Protein AF-A0A7V9TH84-F1 (afdb_monomer_lite)

Foldseek 3Di:
DCLVVVAPLLDDDDDLVCLLPLVSVVVQQQLAADDPDPPVCVVDSPDRRYRDADDVVRDPPVDDHADRDHHGLAPDDSVRSCVLNVVQWDFAQAWDWQDALHDTAIDGGRDIGGSSLVSVSSSCRRCPPSDKDKAFLVPCSCVNRRNQLQWEDQQRITIRHHPVRCPDPQKAQADCPDPLNSLGGRIYSQVRLCCCLPPPPDPDCQLVDPEHPDLVCLCVLQSNLSSLCNNLRRCVVVVNVVSNVVSNVSSVSSVVNSVD

Radius of gyration: 19.49 Å; chains: 1; bounding box: 47×42×52 Å

Structure (mmCIF, N/CA/C/O backbone):
data_AF-A0A7V9TH84-F1
#
_entry.id   AF-A0A7V9TH84-F1
#
loop_
_atom_site.group_PDB
_atom_site.id
_atom_site.type_symbol
_atom_site.label_atom_id
_atom_site.label_alt_id
_atom_site.label_comp_id
_atom_site.label_asym_id
_atom_site.label_entity_id
_atom_site.label_seq_id
_atom_site.pdbx_PDB_ins_code
_atom_site.Cartn_x
_atom_site.Cartn_y
_atom_site.Cartn_z
_atom_site.occupancy
_atom_site.B_iso_or_equiv
_atom_site.auth_seq_id
_atom_site.auth_comp_id
_atom_site.auth_asym_id
_atom_site.auth_atom_id
_atom_site.pdbx_PDB_model_num
ATOM 1 N N . LEU A 1 1 ? -2.244 -18.478 0.856 1.00 50.69 1 LEU A N 1
ATOM 2 C CA . LEU A 1 1 ? -3.692 -18.565 0.567 1.00 50.69 1 LEU A CA 1
ATOM 3 C C . LEU A 1 1 ? -3.987 -18.081 -0.847 1.00 50.69 1 LEU A C 1
ATOM 5 O O . LEU A 1 1 ? -4.335 -18.917 -1.652 1.00 50.69 1 LEU A O 1
ATOM 9 N N . GLN A 1 2 ? -3.739 -16.816 -1.199 1.00 64.50 2 GLN A N 1
ATOM 10 C CA . GLN A 1 2 ? -4.149 -16.227 -2.488 1.00 64.50 2 GLN A CA 1
ATOM 11 C C . GLN A 1 2 ? -3.958 -17.117 -3.742 1.00 64.50 2 GLN A C 1
ATOM 13 O O . GLN A 1 2 ? -4.943 -17.533 -4.342 1.00 64.50 2 GLN A O 1
ATOM 18 N N . GLU A 1 3 ? -2.721 -17.485 -4.091 1.00 69.25 3 GLU A N 1
ATOM 19 C CA . GLU A 1 3 ? -2.440 -18.250 -5.321 1.00 69.25 3 GLU A CA 1
ATOM 20 C C . GLU A 1 3 ? -2.957 -19.702 -5.280 1.00 69.25 3 GLU A C 1
ATOM 22 O O . GLU A 1 3 ? -3.590 -20.161 -6.228 1.00 69.25 3 GLU A O 1
ATOM 27 N N . VAL A 1 4 ? -2.714 -20.418 -4.175 1.00 66.94 4 VAL A N 1
ATOM 28 C CA . VAL A 1 4 ? -3.069 -21.845 -4.017 1.00 66.94 4 VAL A CA 1
ATOM 29 C C . VAL A 1 4 ? -4.582 -22.049 -3.927 1.00 66.94 4 VAL A C 1
ATOM 31 O O . VAL A 1 4 ? -5.103 -23.018 -4.466 1.00 66.94 4 VAL A O 1
ATOM 34 N N . GLU A 1 5 ? -5.287 -21.114 -3.292 1.00 72.69 5 GLU A N 1
ATOM 35 C CA . GLU A 1 5 ? -6.745 -21.150 -3.130 1.00 72.69 5 GLU A CA 1
ATOM 36 C C . GLU A 1 5 ? -7.483 -20.540 -4.338 1.00 72.69 5 GLU A C 1
ATOM 38 O O . GLU A 1 5 ? -8.706 -20.440 -4.334 1.00 72.69 5 GLU A O 1
ATOM 43 N N . GLY A 1 6 ? -6.759 -20.094 -5.374 1.00 73.38 6 GLY A N 1
ATOM 44 C CA . GLY A 1 6 ? -7.346 -19.528 -6.593 1.00 73.38 6 GLY A CA 1
ATOM 45 C C . GLY A 1 6 ? -7.992 -18.148 -6.424 1.00 73.38 6 GLY A C 1
ATOM 46 O O . GLY A 1 6 ? -8.694 -17.691 -7.325 1.00 73.38 6 GLY A O 1
ATOM 47 N N . ILE A 1 7 ? -7.745 -17.466 -5.307 1.00 77.88 7 ILE A N 1
ATOM 48 C CA . ILE A 1 7 ? -8.352 -16.176 -4.969 1.00 77.88 7 ILE A CA 1
ATOM 49 C C . ILE A 1 7 ? -7.522 -15.057 -5.591 1.00 77.88 7 ILE A C 1
ATOM 51 O O . ILE A 1 7 ? -6.315 -15.001 -5.375 1.00 77.88 7 ILE A O 1
ATOM 55 N N . ARG A 1 8 ? -8.159 -14.123 -6.310 1.00 84.19 8 ARG A N 1
ATOM 56 C CA . ARG A 1 8 ? -7.529 -12.872 -6.777 1.00 84.19 8 ARG A CA 1
ATOM 57 C C . ARG A 1 8 ? -6.154 -13.067 -7.432 1.00 84.19 8 ARG A C 1
ATOM 59 O O . ARG A 1 8 ? -5.187 -12.375 -7.102 1.00 84.19 8 ARG A O 1
ATOM 66 N N . ARG A 1 9 ? -6.056 -14.035 -8.350 1.00 84.12 9 ARG A N 1
ATOM 67 C CA . ARG A 1 9 ? -4.817 -14.354 -9.091 1.00 84.12 9 ARG A CA 1
ATOM 68 C C . ARG A 1 9 ? -4.381 -13.241 -10.053 1.00 84.12 9 ARG A C 1
ATOM 70 O O . ARG A 1 9 ? -3.285 -13.305 -10.598 1.00 84.12 9 ARG A O 1
ATOM 77 N N . ASP A 1 10 ? -5.238 -12.246 -10.260 1.00 84.00 10 ASP A N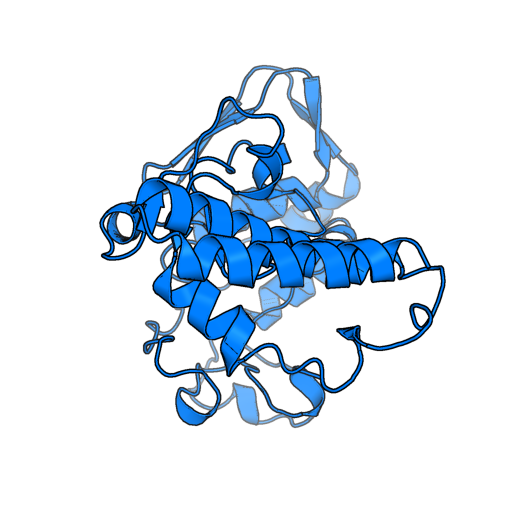 1
ATOM 78 C CA . ASP A 1 10 ? -4.992 -11.013 -11.012 1.00 84.00 10 ASP A CA 1
ATOM 79 C C . ASP A 1 10 ? -4.030 -10.044 -10.304 1.00 84.00 10 ASP A C 1
ATOM 81 O O . ASP A 1 10 ? -3.411 -9.193 -10.946 1.00 84.00 10 ASP A O 1
ATOM 85 N N . VAL A 1 11 ? -3.883 -10.165 -8.981 1.00 88.50 11 VAL A N 1
ATOM 86 C CA . VAL A 1 11 ? -3.052 -9.265 -8.176 1.00 88.50 11 VAL A CA 1
ATOM 87 C C . VAL A 1 11 ? -1.598 -9.726 -8.186 1.00 88.50 11 VAL A C 1
ATOM 89 O O . VAL A 1 11 ? -1.282 -10.854 -7.814 1.00 88.50 11 VAL A O 1
ATOM 92 N N . THR A 1 12 ? -0.690 -8.810 -8.517 1.00 90.75 12 THR A N 1
ATOM 93 C CA . THR A 1 12 ? 0.752 -9.037 -8.371 1.00 90.75 12 THR A CA 1
ATOM 94 C C . THR A 1 12 ? 1.208 -8.605 -6.981 1.00 90.75 12 THR A C 1
ATOM 96 O O . THR A 1 12 ? 1.208 -7.416 -6.661 1.00 90.75 12 THR A O 1
ATOM 99 N N . VAL A 1 13 ? 1.607 -9.568 -6.148 1.00 91.38 13 VAL A N 1
ATOM 100 C CA . VAL A 1 13 ? 2.164 -9.301 -4.815 1.00 91.38 13 VAL A CA 1
ATOM 101 C C . VAL A 1 13 ? 3.675 -9.144 -4.919 1.00 91.38 13 VAL A C 1
ATOM 103 O O . VAL A 1 13 ? 4.379 -10.064 -5.333 1.00 91.38 13 VAL A O 1
ATOM 106 N N . MET A 1 14 ? 4.174 -7.980 -4.508 1.00 93.88 14 MET A N 1
ATOM 107 C CA . MET A 1 14 ? 5.600 -7.668 -4.522 1.00 93.88 14 MET A CA 1
ATOM 108 C C . MET A 1 14 ? 6.161 -7.632 -3.103 1.00 93.88 14 MET A C 1
ATOM 110 O O . MET A 1 14 ? 5.721 -6.848 -2.262 1.00 93.88 14 MET A O 1
ATOM 114 N N . VAL A 1 15 ? 7.174 -8.456 -2.845 1.00 94.75 15 VAL A N 1
ATOM 115 C CA . VAL A 1 15 ? 7.959 -8.412 -1.611 1.00 94.75 15 VAL A CA 1
ATOM 116 C C . VAL A 1 15 ? 9.004 -7.313 -1.767 1.00 94.75 15 VAL A C 1
ATOM 118 O O . VAL A 1 15 ? 9.982 -7.480 -2.493 1.00 94.75 15 VAL A O 1
ATOM 121 N N . TRP A 1 16 ? 8.799 -6.180 -1.090 1.00 95.25 16 TRP A N 1
ATOM 122 C CA . TRP A 1 16 ? 9.643 -4.989 -1.256 1.00 95.25 16 TRP A CA 1
ATOM 123 C C . TRP A 1 16 ? 11.140 -5.280 -1.082 1.00 95.25 16 TRP A C 1
ATOM 125 O O . TRP A 1 16 ? 11.951 -4.826 -1.882 1.00 95.25 16 TRP A O 1
ATOM 135 N N . SER A 1 17 ? 11.526 -6.097 -0.098 1.00 93.88 17 SER A N 1
ATOM 136 C CA . SER A 1 17 ? 12.938 -6.429 0.130 1.00 93.88 17 SER A CA 1
ATOM 137 C C . SER A 1 17 ? 13.570 -7.205 -1.031 1.00 93.88 17 SER A C 1
ATOM 139 O O . SER A 1 17 ? 14.755 -7.015 -1.305 1.00 93.88 17 SER A O 1
ATOM 141 N N . TYR A 1 18 ? 12.798 -8.029 -1.747 1.00 96.12 18 TYR A N 1
ATOM 142 C CA . TYR A 1 18 ? 13.285 -8.791 -2.899 1.00 96.12 18 TYR A CA 1
ATOM 143 C C . TYR A 1 18 ? 13.438 -7.925 -4.149 1.00 96.12 18 TYR A C 1
ATOM 145 O O . TYR A 1 18 ? 14.227 -8.279 -5.023 1.00 96.12 18 TYR A O 1
ATOM 153 N N . LEU A 1 19 ? 12.792 -6.753 -4.217 1.00 95.75 19 LEU A N 1
ATOM 154 C CA . LEU A 1 19 ? 13.030 -5.777 -5.290 1.00 95.75 19 LEU A CA 1
ATOM 155 C C . LEU A 1 19 ? 14.463 -5.213 -5.274 1.00 95.75 19 LEU A C 1
ATOM 157 O O . LEU A 1 19 ? 14.872 -4.553 -6.221 1.00 95.75 19 LEU A O 1
ATOM 161 N N . ASN A 1 20 ? 15.259 -5.507 -4.242 1.00 96.00 20 ASN A N 1
ATOM 162 C CA . ASN A 1 20 ? 16.698 -5.236 -4.252 1.00 96.00 20 ASN A CA 1
ATOM 163 C C . ASN A 1 20 ? 17.514 -6.268 -5.044 1.00 96.00 20 ASN A C 1
ATOM 165 O O . ASN A 1 20 ? 18.727 -6.122 -5.161 1.00 96.00 20 ASN A O 1
ATOM 169 N N . THR A 1 21 ? 16.881 -7.322 -5.565 1.00 96.12 21 THR A N 1
ATOM 170 C CA . THR A 1 21 ? 17.556 -8.394 -6.300 1.00 96.12 21 THR A CA 1
ATOM 171 C C . THR A 1 21 ? 17.142 -8.385 -7.773 1.00 96.12 21 THR A C 1
ATOM 173 O O . THR A 1 21 ? 15.947 -8.306 -8.067 1.00 96.12 21 THR A O 1
ATOM 176 N N . PRO A 1 22 ? 18.092 -8.499 -8.720 1.00 96.69 22 PRO A N 1
ATOM 177 C CA . PRO A 1 22 ? 17.778 -8.357 -10.141 1.00 96.69 22 PRO A CA 1
ATOM 178 C C . PRO A 1 22 ? 16.837 -9.450 -10.643 1.00 96.69 22 PRO A C 1
ATOM 180 O O . PRO A 1 22 ? 15.915 -9.171 -11.403 1.00 96.69 22 PRO A O 1
ATOM 183 N N . TRP A 1 23 ? 17.023 -10.693 -10.185 1.00 96.44 23 TRP A N 1
ATOM 184 C CA . TRP A 1 23 ? 16.201 -11.825 -10.616 1.00 96.44 23 TRP A CA 1
ATOM 185 C C . TRP A 1 23 ? 14.716 -11.616 -10.291 1.00 96.44 23 TRP A C 1
ATOM 187 O O . TRP A 1 23 ? 13.864 -11.918 -11.124 1.00 96.44 23 TRP A O 1
ATOM 197 N N . TYR A 1 24 ? 14.401 -11.067 -9.114 1.00 96.81 24 TYR A N 1
ATOM 198 C CA . TYR A 1 24 ? 13.019 -10.870 -8.688 1.00 96.81 24 TYR A CA 1
ATOM 199 C C . TYR A 1 24 ? 12.363 -9.734 -9.466 1.00 96.81 24 TYR A C 1
ATOM 201 O O . TYR A 1 24 ? 11.212 -9.841 -9.873 1.00 96.81 24 TYR A O 1
ATOM 209 N N . VAL A 1 25 ? 13.107 -8.663 -9.737 1.00 96.81 25 VAL A N 1
ATOM 210 C CA . VAL A 1 25 ? 12.611 -7.535 -10.533 1.00 96.81 25 VAL A CA 1
ATOM 211 C C . VAL A 1 25 ? 12.346 -7.966 -11.977 1.00 96.81 25 VAL A C 1
ATOM 213 O O . VAL A 1 25 ? 11.283 -7.654 -12.509 1.00 96.81 25 VAL A O 1
ATOM 216 N N . LYS A 1 26 ? 13.255 -8.746 -12.584 1.00 97.19 26 LYS A N 1
ATOM 217 C CA . LYS A 1 26 ? 13.056 -9.354 -13.913 1.00 97.19 26 LYS A CA 1
ATOM 218 C C . LYS A 1 26 ? 11.822 -10.256 -13.925 1.00 97.19 26 LYS A C 1
ATOM 220 O O . LYS A 1 26 ? 10.972 -10.114 -14.795 1.00 97.19 26 LYS A O 1
ATOM 225 N N . GLN A 1 27 ? 11.661 -11.100 -12.903 1.00 95.06 27 GLN A N 1
ATOM 226 C CA . GLN A 1 27 ? 10.467 -11.930 -12.753 1.00 95.06 27 GLN A CA 1
ATOM 227 C C . GLN A 1 27 ? 9.191 -11.076 -12.691 1.00 95.06 27 GLN A C 1
ATOM 229 O O . GLN A 1 27 ? 8.274 -11.308 -13.466 1.00 95.06 27 GLN A O 1
ATOM 234 N N . ILE A 1 28 ? 9.114 -10.079 -11.806 1.00 95.50 28 ILE A N 1
ATOM 235 C CA . ILE A 1 28 ? 7.925 -9.222 -11.671 1.00 95.50 28 ILE A CA 1
ATOM 236 C C . ILE A 1 28 ? 7.624 -8.460 -12.969 1.00 95.50 28 ILE A C 1
ATOM 238 O O . ILE A 1 28 ? 6.459 -8.358 -13.360 1.00 95.50 28 ILE A O 1
ATOM 242 N N . ARG A 1 29 ? 8.651 -7.961 -13.664 1.00 95.88 29 ARG A N 1
ATOM 243 C CA . ARG A 1 29 ? 8.497 -7.348 -14.987 1.00 95.88 29 ARG A CA 1
ATOM 244 C C . ARG A 1 29 ? 7.823 -8.317 -15.956 1.00 95.88 29 ARG A C 1
ATOM 246 O O . ARG A 1 29 ? 6.794 -7.968 -16.529 1.00 95.88 29 ARG A O 1
ATOM 253 N N . ASP A 1 30 ? 8.376 -9.514 -16.109 1.00 93.56 30 ASP A N 1
ATOM 254 C CA . ASP A 1 30 ? 7.924 -10.481 -17.111 1.00 93.56 30 ASP A CA 1
ATOM 255 C C . ASP A 1 30 ? 6.519 -11.017 -16.778 1.00 93.56 30 ASP A C 1
ATOM 257 O O . ASP A 1 30 ? 5.666 -11.136 -17.654 1.00 93.56 30 ASP A O 1
ATOM 261 N N . LEU A 1 31 ? 6.224 -11.252 -15.492 1.00 91.38 31 LEU A N 1
ATOM 262 C CA . LEU A 1 31 ? 4.915 -11.736 -15.031 1.00 91.38 31 LEU A CA 1
ATOM 263 C C . LEU A 1 31 ? 3.778 -10.720 -15.189 1.00 91.38 31 LEU A C 1
ATOM 265 O O . LEU A 1 31 ? 2.610 -11.100 -15.139 1.00 91.38 31 LEU A O 1
ATOM 269 N N . THR A 1 32 ? 4.103 -9.440 -15.345 1.00 92.56 32 THR A N 1
ATOM 270 C CA . THR A 1 32 ? 3.113 -8.364 -15.492 1.00 92.56 32 THR A CA 1
ATOM 271 C C . THR A 1 32 ? 2.951 -7.897 -16.933 1.00 92.56 32 THR A C 1
ATOM 273 O O . THR A 1 32 ? 2.144 -6.997 -17.192 1.00 92.56 32 THR A O 1
ATOM 276 N N . GLU A 1 33 ? 3.677 -8.502 -17.874 1.00 92.19 33 GLU A N 1
ATOM 277 C CA . GLU A 1 33 ? 3.489 -8.261 -19.300 1.00 92.19 33 GLU A CA 1
ATOM 278 C C . GLU A 1 33 ? 2.106 -8.771 -19.741 1.00 92.19 33 GLU A C 1
ATOM 280 O O . GLU A 1 33 ? 1.660 -9.818 -19.258 1.00 92.19 33 GLU A O 1
ATOM 285 N N . PRO A 1 34 ? 1.380 -8.059 -20.622 1.00 89.31 34 PRO A N 1
ATOM 286 C CA . PRO A 1 34 ? 0.127 -8.561 -21.162 1.00 89.31 34 PRO A CA 1
ATOM 287 C C . PRO A 1 34 ? 0.337 -9.890 -21.882 1.00 89.31 34 PRO A C 1
ATOM 289 O O . PRO A 1 34 ? 1.365 -10.131 -22.514 1.00 89.31 34 PRO A O 1
ATOM 292 N N . CYS A 1 35 ? -0.665 -10.754 -21.817 1.00 87.44 35 CYS A N 1
ATOM 293 C CA . CYS A 1 35 ? -0.632 -11.995 -22.570 1.00 87.44 35 CYS A CA 1
ATOM 294 C C . CYS A 1 35 ? -0.685 -11.726 -24.077 1.00 87.44 35 CYS A C 1
ATOM 296 O O . CYS A 1 35 ? -1.451 -10.873 -24.527 1.00 87.44 35 CYS A O 1
ATOM 298 N N . ALA A 1 36 ? 0.095 -12.486 -24.854 1.00 85.00 36 ALA A N 1
ATOM 299 C CA . ALA A 1 36 ? 0.082 -12.397 -26.314 1.00 85.00 36 ALA A CA 1
ATOM 300 C C . ALA A 1 36 ? -1.308 -12.729 -26.885 1.00 85.00 36 ALA A C 1
ATOM 302 O O . ALA A 1 36 ? -1.787 -12.040 -27.786 1.00 85.00 36 ALA A O 1
ATOM 303 N N . THR A 1 37 ? -1.971 -13.738 -26.312 1.00 82.00 37 THR A N 1
ATOM 304 C CA . THR A 1 37 ? -3.366 -14.085 -26.596 1.00 82.00 37 THR A CA 1
ATOM 305 C C . THR A 1 37 ? -4.192 -14.012 -25.306 1.00 82.00 37 THR A C 1
ATOM 307 O O . THR A 1 37 ? -3.737 -14.492 -24.261 1.00 82.00 37 THR A O 1
ATOM 310 N N . PRO A 1 38 ? -5.415 -13.446 -25.334 1.00 77.00 38 PRO A N 1
ATOM 311 C CA . PRO A 1 38 ? -6.338 -13.526 -24.202 1.00 77.00 38 PRO A CA 1
ATOM 312 C C . PRO A 1 38 ? -6.543 -14.975 -23.741 1.00 77.00 38 PRO A C 1
ATOM 314 O O . PRO A 1 38 ? -6.677 -15.879 -24.566 1.00 77.00 38 PRO A O 1
ATOM 317 N N . GLY A 1 39 ? -6.559 -15.199 -22.427 1.00 75.44 39 GLY A N 1
ATOM 318 C CA . GLY A 1 39 ? -6.630 -16.540 -21.834 1.00 75.44 39 GLY A CA 1
ATOM 319 C C . GLY A 1 39 ? -5.296 -17.287 -21.682 1.00 75.44 39 GLY A C 1
ATOM 320 O O . GLY A 1 39 ? -5.249 -18.238 -20.899 1.00 75.44 39 GLY A O 1
ATOM 321 N N . ASP A 1 40 ? -4.196 -16.840 -22.308 1.00 83.62 40 ASP A N 1
ATOM 322 C CA . ASP A 1 40 ? -2.907 -17.552 -22.219 1.00 83.62 40 ASP A CA 1
ATOM 323 C C . ASP A 1 40 ? -2.381 -17.669 -20.785 1.00 83.62 40 ASP A C 1
ATOM 325 O O . ASP A 1 40 ? -1.705 -18.638 -20.441 1.00 83.62 40 ASP A O 1
ATOM 329 N N . ALA A 1 41 ? -2.750 -16.729 -19.910 1.00 81.75 41 ALA A N 1
ATOM 330 C CA . ALA A 1 41 ? -2.371 -16.751 -18.501 1.00 81.75 41 ALA A CA 1
ATOM 331 C C . ALA A 1 41 ? -2.834 -18.019 -17.752 1.00 81.75 41 ALA A C 1
ATOM 333 O O . ALA A 1 41 ? -2.317 -18.311 -16.672 1.00 81.75 41 ALA A O 1
ATOM 334 N N . ALA A 1 42 ? -3.821 -18.746 -18.292 1.00 79.56 42 ALA A N 1
ATOM 335 C CA . ALA A 1 42 ? -4.358 -19.986 -17.735 1.00 79.56 42 ALA A CA 1
ATOM 336 C C . ALA A 1 42 ? -3.774 -21.262 -18.378 1.00 79.56 42 ALA A C 1
ATOM 338 O O . ALA A 1 42 ? -4.099 -22.363 -17.927 1.00 79.56 42 ALA A O 1
ATOM 339 N N . ASN A 1 43 ? -2.918 -21.137 -19.401 1.00 84.06 43 ASN A N 1
ATOM 340 C CA . ASN A 1 43 ? -2.378 -22.279 -20.151 1.00 84.06 43 ASN A CA 1
ATOM 341 C C . ASN A 1 43 ? -1.382 -23.125 -19.343 1.00 84.06 43 ASN A C 1
ATOM 343 O O . ASN A 1 43 ? -1.162 -24.290 -19.674 1.00 84.06 43 ASN A O 1
ATOM 347 N N . ASP A 1 44 ? -0.802 -22.575 -18.274 1.00 79.44 44 ASP A N 1
ATOM 348 C CA . ASP A 1 44 ? 0.037 -23.316 -17.334 1.00 79.44 44 ASP A CA 1
ATOM 349 C C . ASP A 1 44 ? -0.586 -23.286 -15.933 1.00 79.44 44 ASP A C 1
ATOM 351 O O . ASP A 1 44 ? -0.912 -22.235 -15.380 1.00 79.44 44 ASP A O 1
ATOM 355 N N . ARG A 1 45 ? -0.769 -24.473 -15.346 1.00 71.81 45 ARG A N 1
ATOM 356 C CA . ARG A 1 45 ? -1.387 -24.637 -14.019 1.00 71.81 45 ARG A CA 1
ATOM 357 C C . ARG A 1 45 ? -0.468 -24.233 -12.869 1.00 71.81 45 ARG A C 1
ATOM 359 O O . ARG A 1 45 ? -0.945 -24.045 -11.756 1.00 71.81 45 ARG A O 1
ATOM 366 N N . THR A 1 46 ? 0.834 -24.174 -13.118 1.00 74.50 46 THR A N 1
ATOM 367 C CA . THR A 1 46 ? 1.881 -24.044 -12.096 1.00 74.50 46 THR A CA 1
ATOM 368 C C . THR A 1 46 ? 2.743 -22.804 -12.278 1.00 74.50 46 THR A C 1
ATOM 370 O O . THR A 1 46 ? 3.376 -22.358 -11.323 1.00 74.50 46 THR A O 1
ATOM 373 N N . ARG A 1 47 ? 2.767 -22.231 -13.484 1.00 78.00 47 ARG A N 1
ATOM 374 C CA . ARG A 1 47 ? 3.555 -21.045 -13.813 1.00 78.00 47 ARG A CA 1
ATOM 375 C C . ARG A 1 47 ? 2.654 -19.878 -14.172 1.00 78.00 47 ARG A C 1
ATOM 377 O O . ARG A 1 47 ? 1.701 -20.007 -14.931 1.00 78.00 47 ARG A O 1
ATOM 384 N N . ILE A 1 48 ? 3.012 -18.709 -13.661 1.00 80.00 48 ILE A N 1
ATOM 385 C CA . ILE A 1 48 ? 2.486 -17.440 -14.152 1.00 80.00 48 ILE A CA 1
ATOM 386 C C . ILE A 1 48 ? 3.249 -17.143 -15.450 1.00 80.00 48 ILE A C 1
ATOM 388 O O . ILE A 1 48 ? 4.479 -17.124 -15.440 1.00 80.00 48 ILE A O 1
ATOM 392 N N . LEU A 1 49 ? 2.536 -17.005 -16.569 1.00 85.94 49 LEU A N 1
ATOM 393 C CA . LEU A 1 49 ? 3.146 -16.786 -17.889 1.00 85.94 49 LEU A CA 1
ATOM 394 C C . LEU A 1 49 ? 3.155 -15.308 -18.294 1.00 85.94 49 LEU A C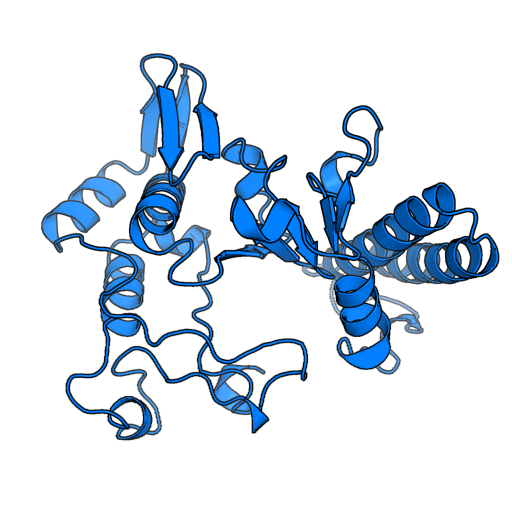 1
ATOM 396 O O . LEU A 1 49 ? 4.073 -14.855 -18.964 1.00 85.94 49 LEU A O 1
ATOM 400 N N . CYS A 1 50 ? 2.111 -14.591 -17.898 1.00 89.38 50 CYS A N 1
ATOM 401 C CA . CYS A 1 50 ? 1.822 -13.201 -18.223 1.00 89.38 50 CYS A CA 1
ATOM 402 C C . CYS A 1 50 ? 0.782 -12.684 -17.218 1.00 89.38 50 CYS A C 1
ATOM 404 O O . CYS A 1 50 ? 0.273 -13.448 -16.383 1.00 89.38 50 CYS A O 1
ATOM 406 N N . GLN A 1 51 ? 0.441 -11.402 -17.314 1.00 88.56 51 GLN A N 1
ATOM 407 C CA . GLN A 1 51 ? -0.558 -10.757 -16.475 1.00 88.56 51 GLN A CA 1
ATOM 408 C C . GLN A 1 51 ? -1.896 -11.491 -16.581 1.00 88.56 51 GLN A C 1
ATOM 410 O O . GLN A 1 51 ? -2.531 -11.530 -17.634 1.00 88.56 51 GLN A O 1
ATOM 415 N N . ARG A 1 52 ? -2.355 -12.030 -15.452 1.00 86.12 52 ARG A N 1
ATOM 416 C CA . ARG A 1 52 ? -3.669 -12.665 -15.367 1.00 86.12 52 ARG A CA 1
ATOM 417 C C . ARG A 1 52 ? -4.779 -11.631 -15.398 1.00 86.12 52 ARG A C 1
ATOM 419 O O . ARG A 1 52 ? -4.650 -10.536 -14.846 1.00 86.12 52 ARG A O 1
ATOM 426 N N . GLU A 1 53 ? -5.869 -12.024 -16.038 1.00 83.75 53 GLU A N 1
ATOM 427 C CA . GLU A 1 53 ? -7.072 -11.218 -16.154 1.00 83.75 53 GLU A CA 1
ATOM 428 C C . GLU A 1 53 ? -7.782 -11.082 -14.807 1.00 83.75 53 GLU A C 1
ATOM 430 O O . GLU A 1 53 ? -7.803 -12.013 -14.000 1.00 83.75 53 GLU A O 1
ATOM 435 N N . PHE A 1 54 ? -8.389 -9.916 -14.587 1.00 85.56 54 PHE A N 1
ATOM 436 C CA . PHE A 1 54 ? -9.276 -9.708 -13.454 1.00 85.56 54 PHE A CA 1
ATOM 437 C C . PHE A 1 54 ? -10.551 -10.536 -13.627 1.00 85.56 54 PHE A C 1
ATOM 439 O O . PHE A 1 54 ? -11.308 -10.323 -14.575 1.00 85.56 54 PHE A O 1
ATOM 446 N N . ASP A 1 55 ? -10.792 -11.447 -12.685 1.00 82.50 55 ASP A N 1
ATOM 447 C CA . ASP A 1 55 ? -12.030 -12.212 -12.590 1.00 82.50 55 ASP A CA 1
ATOM 448 C C . ASP A 1 55 ? -12.941 -11.597 -11.511 1.00 82.50 55 ASP A C 1
ATOM 450 O O . ASP A 1 55 ? -12.691 -11.802 -10.313 1.00 82.50 55 ASP A O 1
ATOM 454 N N . PRO A 1 56 ? -14.005 -10.865 -11.902 1.00 83.06 56 PRO A N 1
ATOM 455 C CA . PRO A 1 56 ? -14.903 -10.216 -10.953 1.00 83.06 56 PRO A CA 1
ATOM 456 C C . PRO A 1 56 ? -15.644 -11.211 -10.055 1.00 83.06 56 PRO A C 1
ATOM 458 O O . PRO A 1 56 ? -16.068 -10.829 -8.974 1.00 83.06 56 PRO A O 1
ATOM 461 N N . THR A 1 57 ? -15.766 -12.488 -10.441 1.00 83.00 57 THR A N 1
ATOM 462 C CA . THR A 1 57 ? -16.441 -13.503 -9.612 1.00 83.00 57 THR A CA 1
ATOM 463 C C . THR A 1 57 ? -15.639 -13.886 -8.366 1.00 83.00 57 THR A C 1
ATOM 465 O O . THR A 1 57 ? -16.189 -14.441 -7.417 1.00 83.00 57 THR A O 1
ATOM 468 N N . THR A 1 58 ? -14.340 -13.568 -8.349 1.00 80.00 58 THR A N 1
ATOM 469 C CA . THR A 1 58 ? -13.420 -13.867 -7.239 1.00 80.00 58 THR A CA 1
ATOM 470 C C . THR A 1 58 ? -13.104 -12.646 -6.373 1.00 80.00 58 THR A C 1
ATOM 472 O O . THR A 1 58 ? -12.285 -12.729 -5.453 1.00 80.00 58 THR A O 1
ATOM 475 N N . ALA A 1 59 ? -13.717 -11.497 -6.667 1.00 82.25 59 ALA A N 1
ATOM 476 C CA . ALA A 1 59 ? -13.458 -10.232 -5.998 1.00 82.25 59 ALA A CA 1
ATOM 477 C C . ALA A 1 59 ? -14.728 -9.701 -5.316 1.00 82.25 59 ALA A C 1
ATOM 479 O O . ALA A 1 59 ? -15.816 -9.872 -5.853 1.00 82.25 59 ALA A O 1
ATOM 480 N N . PRO A 1 60 ? -14.613 -9.022 -4.160 1.00 82.88 60 PRO A N 1
ATOM 481 C CA . PRO A 1 60 ? -15.734 -8.260 -3.615 1.00 82.88 60 PRO A CA 1
ATOM 482 C C . PRO A 1 60 ? -16.286 -7.241 -4.626 1.00 82.88 60 PRO A C 1
ATOM 484 O O . PRO A 1 60 ? -15.499 -6.608 -5.332 1.00 82.88 60 PRO A O 1
ATOM 487 N N . ASP A 1 61 ? -17.606 -7.018 -4.620 1.00 82.94 61 ASP A N 1
ATOM 488 C CA . ASP A 1 61 ? -18.355 -6.199 -5.600 1.00 82.94 61 ASP A CA 1
ATOM 489 C C . ASP A 1 61 ? -17.798 -4.786 -5.822 1.00 82.94 61 ASP A C 1
ATOM 491 O O . ASP A 1 61 ? -17.950 -4.180 -6.880 1.00 82.94 61 ASP A O 1
ATOM 495 N N . PHE A 1 62 ? -17.114 -4.247 -4.817 1.00 84.38 62 PHE A N 1
ATOM 496 C CA . PHE A 1 62 ? -16.494 -2.932 -4.870 1.00 84.38 62 PHE A CA 1
ATOM 497 C C . PHE A 1 62 ? -15.195 -2.878 -5.702 1.00 84.38 62 PHE A C 1
ATOM 499 O O . PHE A 1 62 ? -14.562 -1.821 -5.805 1.00 84.38 62 PHE A O 1
ATOM 506 N N . TYR A 1 63 ? -14.736 -4.003 -6.255 1.00 81.94 63 TYR A N 1
ATOM 507 C CA . TYR A 1 63 ? -13.712 -4.042 -7.295 1.00 81.94 63 TYR A CA 1
ATOM 508 C C . TYR A 1 63 ? -14.395 -4.123 -8.655 1.00 81.94 63 TYR A C 1
ATOM 510 O O . TYR A 1 63 ? -14.927 -5.155 -9.051 1.00 81.94 63 TYR A O 1
ATOM 518 N N . THR A 1 64 ? -14.371 -3.013 -9.379 1.00 73.25 64 THR A N 1
ATOM 519 C CA . THR A 1 64 ? -14.916 -2.945 -10.730 1.00 73.25 64 THR A CA 1
ATOM 520 C C . THR A 1 64 ? -13.900 -3.448 -11.751 1.00 73.25 64 THR A C 1
ATOM 522 O O . THR A 1 64 ? -12.700 -3.550 -11.481 1.00 73.25 64 THR A O 1
ATOM 525 N N . ARG A 1 65 ? -14.393 -3.782 -12.949 1.00 66.00 65 ARG A N 1
ATOM 526 C CA . ARG A 1 65 ? -13.553 -4.233 -14.060 1.00 66.00 65 ARG A CA 1
ATOM 527 C C . ARG A 1 65 ? -12.536 -3.149 -14.417 1.00 66.00 65 ARG A C 1
ATOM 529 O O . ARG A 1 65 ? -12.902 -2.118 -14.975 1.00 66.00 65 ARG A O 1
ATOM 536 N N . ALA A 1 66 ? -11.266 -3.412 -14.123 1.00 66.25 66 ALA A N 1
ATOM 537 C CA . ALA A 1 66 ? -10.164 -2.608 -14.624 1.00 66.25 66 ALA A CA 1
ATOM 538 C C . ALA A 1 66 ? -10.046 -2.772 -16.147 1.00 66.25 66 ALA A C 1
ATOM 540 O O . ALA A 1 66 ? -10.364 -3.827 -16.707 1.00 66.25 66 ALA A O 1
ATOM 541 N N . THR A 1 67 ? -9.573 -1.732 -16.825 1.00 70.50 67 THR A N 1
ATOM 542 C CA . THR A 1 67 ? -9.070 -1.865 -18.191 1.00 70.50 67 THR A CA 1
ATOM 543 C C . THR A 1 67 ? -7.910 -2.857 -18.204 1.00 70.50 67 THR A C 1
ATOM 545 O O . THR A 1 67 ? -7.098 -2.903 -17.279 1.00 70.50 67 THR A O 1
ATOM 548 N N . TYR A 1 68 ? -7.836 -3.685 -19.247 1.00 75.25 68 TYR A N 1
ATOM 549 C CA . TYR A 1 68 ? -6.722 -4.618 -19.377 1.00 75.25 68 TYR A CA 1
ATOM 550 C C . TYR A 1 68 ? -5.418 -3.839 -19.548 1.00 75.25 68 TYR A C 1
ATOM 552 O O . TYR A 1 68 ? -5.362 -2.934 -20.389 1.00 75.25 68 TYR A O 1
ATOM 560 N N . PRO A 1 69 ? -4.366 -4.172 -18.785 1.00 79.12 69 PRO A N 1
ATOM 561 C CA . PRO A 1 69 ? -3.092 -3.511 -18.962 1.00 79.12 69 PRO A CA 1
ATOM 562 C C . PRO A 1 69 ? -2.501 -3.795 -20.340 1.00 79.12 69 PRO A C 1
ATOM 564 O O . PRO A 1 69 ? -2.607 -4.905 -20.854 1.00 79.12 69 PRO A O 1
ATOM 567 N N . THR A 1 70 ? -1.835 -2.798 -20.914 1.00 85.75 70 THR A N 1
ATOM 568 C CA . THR A 1 70 ? -1.267 -2.863 -22.271 1.00 85.75 70 THR A CA 1
ATOM 569 C C . THR A 1 70 ? 0.257 -2.990 -22.296 1.00 85.75 70 THR A C 1
ATOM 571 O O . THR A 1 70 ? 0.848 -3.021 -23.369 1.00 85.75 70 THR A O 1
ATOM 574 N N . ARG A 1 71 ? 0.902 -3.050 -21.125 1.00 90.06 71 ARG A N 1
ATOM 575 C CA . ARG A 1 71 ? 2.365 -3.111 -20.946 1.00 90.06 71 ARG A CA 1
ATOM 576 C C . ARG A 1 71 ? 2.732 -3.618 -19.555 1.00 90.06 71 ARG A C 1
ATOM 578 O O . ARG A 1 71 ? 1.937 -3.410 -18.634 1.00 90.06 71 ARG A O 1
ATOM 585 N N . SER A 1 72 ? 3.918 -4.194 -19.362 1.00 93.50 72 SER A N 1
ATOM 586 C CA . SER A 1 72 ? 4.482 -4.482 -18.031 1.00 93.50 72 SER A CA 1
ATOM 587 C C . SER A 1 72 ? 4.511 -3.249 -17.116 1.00 93.50 72 SER A C 1
ATOM 589 O O . SER A 1 72 ? 4.505 -2.102 -17.572 1.00 93.50 72 SER A O 1
ATOM 591 N N . ILE A 1 73 ? 4.546 -3.483 -15.799 1.00 94.69 73 ILE A N 1
ATOM 592 C CA . ILE A 1 73 ? 4.721 -2.418 -14.798 1.00 94.69 73 ILE A CA 1
ATOM 593 C C . ILE A 1 73 ? 6.154 -1.870 -14.733 1.00 94.69 73 ILE A C 1
ATOM 595 O O . ILE A 1 73 ? 6.407 -0.911 -14.010 1.00 94.69 73 ILE A O 1
ATOM 599 N N . LEU A 1 74 ? 7.100 -2.484 -15.449 1.00 95.62 74 LEU A N 1
ATOM 600 C CA . LEU A 1 74 ? 8.504 -2.082 -15.483 1.00 95.62 74 LEU A CA 1
ATOM 601 C C . LEU A 1 74 ? 9.010 -2.065 -16.936 1.00 95.62 74 LEU A C 1
ATOM 603 O O . LEU A 1 74 ? 9.401 -3.101 -17.462 1.00 95.62 74 LEU A O 1
ATOM 607 N N . PRO A 1 75 ? 9.066 -0.904 -17.606 1.00 94.06 75 PRO A N 1
ATOM 608 C CA . PRO A 1 75 ? 9.591 -0.794 -18.968 1.00 94.06 75 PRO A CA 1
ATOM 609 C C . PRO A 1 75 ? 11.129 -0.717 -18.964 1.00 94.06 75 PRO A C 1
ATOM 611 O O . PRO A 1 75 ? 11.705 0.246 -19.462 1.00 94.06 75 PRO A O 1
ATOM 614 N N . LEU A 1 76 ? 11.790 -1.694 -18.339 1.00 96.12 76 LEU A N 1
ATOM 615 C CA . LEU A 1 76 ? 13.240 -1.714 -18.129 1.00 96.12 76 LEU A CA 1
ATOM 616 C C . LEU A 1 76 ? 13.881 -2.937 -18.784 1.00 96.12 76 LEU A C 1
ATOM 618 O O . LEU A 1 76 ? 13.363 -4.056 -18.683 1.00 96.12 76 LEU A O 1
ATOM 622 N N . SER A 1 77 ? 15.040 -2.733 -19.410 1.00 97.19 77 SER A N 1
ATOM 623 C CA . SER A 1 77 ? 15.860 -3.834 -19.911 1.00 97.19 77 SER A CA 1
ATOM 624 C C . SER A 1 77 ? 16.540 -4.585 -18.763 1.00 97.19 77 SER A C 1
ATOM 626 O O . SER A 1 77 ? 16.620 -4.106 -17.630 1.00 97.19 77 SER A O 1
ATOM 628 N N . ASP A 1 78 ? 17.070 -5.771 -19.055 1.00 97.75 78 ASP A N 1
ATOM 629 C CA . ASP A 1 78 ? 17.874 -6.523 -18.089 1.00 97.75 78 ASP A CA 1
ATOM 630 C C . ASP A 1 78 ? 19.092 -5.732 -17.602 1.00 97.75 78 ASP A C 1
ATOM 632 O O . ASP A 1 78 ? 19.387 -5.756 -16.411 1.00 97.75 78 ASP A O 1
ATOM 636 N N . ALA A 1 79 ? 19.747 -4.987 -18.500 1.00 97.12 79 ALA A N 1
ATOM 637 C CA . ALA A 1 79 ? 20.900 -4.159 -18.166 1.00 97.12 79 ALA A CA 1
ATOM 638 C C . ALA A 1 79 ? 20.529 -3.018 -17.204 1.00 97.12 79 ALA A C 1
ATOM 640 O O . ALA A 1 79 ? 21.267 -2.770 -16.254 1.00 97.12 79 ALA A O 1
ATOM 641 N N . ASP A 1 80 ? 19.369 -2.378 -17.398 1.00 95.94 80 ASP A N 1
ATOM 642 C CA . ASP A 1 80 ? 18.887 -1.321 -16.496 1.00 95.94 80 ASP A CA 1
ATOM 643 C C . ASP A 1 80 ? 18.617 -1.873 -15.087 1.00 95.94 80 ASP A C 1
ATOM 645 O O . ASP A 1 80 ? 18.979 -1.255 -14.083 1.00 95.94 80 ASP A O 1
ATOM 649 N N . ILE A 1 81 ? 18.006 -3.061 -15.003 1.00 96.94 81 ILE A N 1
ATOM 650 C CA . ILE A 1 81 ? 17.709 -3.732 -13.729 1.00 96.94 81 ILE A CA 1
ATOM 651 C C . ILE A 1 81 ? 19.002 -4.152 -13.017 1.00 96.94 81 ILE A C 1
ATOM 653 O O . ILE A 1 81 ? 19.157 -3.924 -11.812 1.00 96.94 81 ILE A O 1
ATOM 657 N N . ASP A 1 82 ? 19.937 -4.755 -13.751 1.00 96.50 82 ASP A N 1
ATOM 658 C CA . ASP A 1 82 ? 21.221 -5.197 -13.206 1.00 96.50 82 ASP A CA 1
ATOM 659 C C . ASP A 1 82 ? 22.048 -3.996 -12.725 1.00 96.50 82 ASP A C 1
ATOM 661 O O . ASP A 1 82 ? 22.643 -4.040 -11.648 1.00 96.50 82 ASP A O 1
ATOM 665 N N . GLN A 1 83 ? 22.010 -2.880 -13.459 1.00 94.00 83 GLN A N 1
ATOM 666 C CA . GLN A 1 83 ? 22.651 -1.636 -13.047 1.00 94.00 83 GLN A CA 1
ATOM 667 C C . GLN A 1 83 ? 22.035 -1.079 -11.757 1.00 94.00 83 GLN A C 1
ATOM 669 O O . GLN A 1 83 ? 22.767 -0.782 -10.814 1.00 94.00 83 GLN A O 1
ATOM 674 N N . ALA A 1 84 ? 20.707 -0.946 -11.685 1.00 92.94 84 ALA A N 1
ATOM 675 C CA . ALA A 1 84 ? 20.035 -0.370 -10.518 1.00 92.94 84 ALA A CA 1
ATOM 676 C C . ALA A 1 84 ? 20.253 -1.201 -9.240 1.00 92.94 84 ALA A C 1
ATOM 678 O O . ALA A 1 84 ? 20.426 -0.644 -8.156 1.00 92.94 84 ALA A O 1
ATOM 679 N N . THR A 1 85 ? 20.285 -2.531 -9.362 1.00 93.44 85 THR A N 1
ATOM 680 C CA . THR A 1 85 ? 20.505 -3.442 -8.225 1.00 93.44 85 THR A CA 1
ATOM 681 C C . THR A 1 85 ? 21.979 -3.602 -7.847 1.00 93.44 85 THR A C 1
ATOM 683 O O . THR A 1 85 ? 22.281 -3.787 -6.669 1.00 93.44 85 THR A O 1
ATOM 686 N N . GLY A 1 86 ? 22.910 -3.469 -8.799 1.00 88.00 86 GLY A N 1
ATOM 687 C CA . GLY A 1 86 ? 24.346 -3.681 -8.582 1.00 88.00 86 GLY A CA 1
ATOM 688 C C . GLY A 1 86 ? 25.010 -2.694 -7.614 1.00 88.00 86 GLY A C 1
ATOM 689 O O . GLY A 1 86 ? 25.957 -3.062 -6.922 1.00 88.00 86 GLY A O 1
ATOM 690 N N . PHE A 1 87 ? 24.500 -1.463 -7.514 1.00 75.44 87 PHE A N 1
ATOM 691 C CA . PHE A 1 87 ? 25.015 -0.451 -6.578 1.00 75.44 87 PHE A CA 1
ATOM 692 C C . PHE A 1 87 ? 24.418 -0.557 -5.166 1.00 75.44 87 PHE A C 1
ATOM 694 O O . PHE A 1 87 ? 24.896 0.104 -4.245 1.00 75.44 87 PHE A O 1
ATOM 701 N N . GLY A 1 88 ? 23.370 -1.368 -4.975 1.00 75.25 88 GLY A N 1
ATOM 702 C CA . GLY A 1 88 ? 22.646 -1.536 -3.711 1.00 75.25 88 GLY A CA 1
ATOM 703 C C . GLY A 1 88 ? 21.769 -0.340 -3.318 1.00 75.25 88 GLY A C 1
ATOM 704 O O . GLY A 1 88 ? 20.628 -0.531 -2.895 1.00 75.25 88 GLY A O 1
ATOM 705 N N . TYR A 1 89 ? 22.261 0.890 -3.484 1.00 89.38 89 TYR A N 1
ATOM 706 C CA . TYR A 1 89 ? 21.522 2.130 -3.262 1.00 89.38 89 TYR A CA 1
ATOM 707 C C . TYR A 1 89 ? 22.125 3.313 -4.030 1.00 89.38 89 TYR A C 1
ATOM 709 O O . TYR A 1 89 ? 23.293 3.309 -4.411 1.00 89.38 89 TYR A O 1
ATOM 717 N N . VAL A 1 90 ? 21.326 4.365 -4.196 1.00 92.81 90 VAL A N 1
ATOM 718 C CA . VAL A 1 90 ? 21.760 5.685 -4.671 1.00 92.81 90 VAL A CA 1
ATOM 719 C C . VAL A 1 90 ? 21.504 6.697 -3.561 1.00 92.81 90 VAL A C 1
ATOM 721 O O . VAL A 1 90 ? 20.406 6.741 -3.011 1.00 92.81 90 VAL A O 1
ATOM 724 N N . GLN A 1 91 ? 22.501 7.511 -3.219 1.00 95.56 91 GLN A N 1
ATOM 725 C CA . GLN A 1 91 ? 22.289 8.658 -2.339 1.00 95.56 91 GLN A CA 1
ATOM 726 C C . GLN A 1 91 ? 21.907 9.875 -3.182 1.00 95.56 91 GLN A C 1
ATOM 728 O O . GLN A 1 91 ? 22.602 10.199 -4.145 1.00 95.56 91 GLN A O 1
ATOM 733 N N . LEU A 1 92 ? 20.815 10.550 -2.829 1.00 95.06 92 LEU A N 1
ATOM 734 C CA . LEU A 1 92 ? 20.389 11.753 -3.537 1.00 95.06 92 LEU A CA 1
ATOM 735 C C . LEU A 1 92 ? 21.387 12.898 -3.293 1.00 95.06 92 LEU A C 1
ATOM 737 O O . LEU A 1 92 ? 21.577 13.287 -2.141 1.00 95.06 92 LEU A O 1
ATOM 741 N N . PRO A 1 93 ? 22.020 13.467 -4.335 1.00 96.31 93 PRO A N 1
ATOM 742 C CA . PRO A 1 93 ? 23.000 14.540 -4.156 1.00 96.31 93 PRO A CA 1
ATOM 743 C C . PRO A 1 93 ? 22.354 15.904 -3.868 1.00 96.31 93 PRO A C 1
ATOM 745 O O . PRO A 1 93 ? 23.024 16.819 -3.401 1.00 96.31 93 PRO A O 1
ATOM 748 N N . GLN A 1 94 ? 21.064 16.046 -4.166 1.00 96.81 94 GLN A N 1
ATOM 749 C CA . GLN A 1 94 ? 20.264 17.255 -3.993 1.00 96.81 94 GLN A CA 1
ATOM 750 C C . GLN A 1 94 ? 18.797 16.864 -3.810 1.00 96.81 94 GLN A C 1
ATOM 752 O O . GLN A 1 94 ? 18.440 15.705 -4.040 1.00 96.81 94 GLN A O 1
ATOM 757 N N . ASP A 1 95 ? 17.959 17.827 -3.436 1.00 96.62 95 ASP A N 1
ATOM 758 C CA . ASP A 1 95 ? 16.517 17.618 -3.370 1.00 96.62 95 ASP A CA 1
ATOM 759 C C . ASP A 1 95 ? 15.982 17.242 -4.757 1.00 96.62 95 ASP A C 1
ATOM 761 O O . ASP A 1 95 ? 16.294 17.875 -5.771 1.00 96.62 95 ASP A O 1
ATOM 765 N N . VAL A 1 96 ? 15.179 16.184 -4.806 1.00 95.81 96 VAL A N 1
ATOM 766 C CA . VAL A 1 96 ? 14.543 15.684 -6.022 1.00 95.81 96 VAL A CA 1
ATOM 767 C C . VAL A 1 96 ? 13.045 15.697 -5.819 1.00 95.81 96 VAL A C 1
ATOM 769 O O . VAL A 1 96 ? 12.521 15.186 -4.833 1.00 95.81 96 VAL A O 1
ATOM 772 N N . VAL A 1 97 ? 12.336 16.232 -6.802 1.00 96.38 97 VAL A N 1
ATOM 773 C CA . VAL A 1 97 ? 10.886 16.134 -6.846 1.00 96.38 97 VAL A CA 1
ATOM 774 C C . VAL A 1 97 ? 10.515 14.951 -7.724 1.00 96.38 97 VAL A C 1
ATOM 776 O O . VAL A 1 97 ? 10.800 14.929 -8.923 1.00 96.38 97 VAL A O 1
ATOM 779 N N . PHE A 1 98 ? 9.856 13.966 -7.129 1.00 96.12 98 PHE A N 1
ATOM 780 C CA . PHE A 1 98 ? 9.180 12.923 -7.872 1.00 96.12 98 PHE A CA 1
ATOM 781 C C . PHE A 1 98 ? 7.784 13.396 -8.279 1.00 96.12 98 PHE A C 1
ATOM 783 O O . PHE A 1 98 ? 6.955 13.721 -7.429 1.00 96.12 98 PHE A O 1
ATOM 790 N N . GLU A 1 99 ? 7.519 13.382 -9.584 1.00 95.00 99 GLU A N 1
ATOM 791 C CA . GLU A 1 99 ? 6.207 13.688 -10.145 1.00 95.00 99 GLU A CA 1
ATOM 792 C C . GLU A 1 99 ? 5.680 12.525 -10.989 1.00 95.00 99 GLU A C 1
ATOM 794 O O . GLU A 1 99 ? 6.420 11.902 -11.761 1.00 95.00 99 GLU A O 1
ATOM 799 N N . ALA A 1 100 ? 4.388 12.241 -10.838 1.00 93.56 100 ALA A N 1
ATOM 800 C CA . ALA A 1 100 ? 3.634 11.297 -11.658 1.00 93.56 100 ALA A CA 1
ATOM 801 C C . ALA A 1 100 ? 2.161 11.718 -11.649 1.00 93.56 100 ALA A C 1
ATOM 803 O O . ALA A 1 100 ? 1.625 11.938 -10.575 1.00 93.56 100 ALA A O 1
ATOM 804 N N . ARG A 1 101 ? 1.501 11.852 -12.811 1.00 87.94 101 ARG A N 1
ATOM 805 C CA . ARG A 1 101 ? 0.053 12.170 -12.929 1.00 87.94 101 ARG A CA 1
ATOM 806 C C . ARG A 1 101 ? -0.463 13.223 -11.911 1.00 87.94 101 ARG A C 1
ATOM 808 O O . ARG A 1 101 ? -1.468 13.008 -11.248 1.00 87.94 101 ARG A O 1
ATOM 815 N N . GLY A 1 102 ? 0.249 14.342 -11.743 1.00 85.06 102 GLY A N 1
ATOM 816 C CA . GLY A 1 102 ? -0.130 15.423 -10.812 1.00 85.06 102 GLY A CA 1
ATOM 817 C C . GLY A 1 102 ? 0.217 15.195 -9.331 1.00 85.06 102 GLY A C 1
ATOM 818 O O . GLY A 1 102 ? 0.192 16.146 -8.552 1.00 85.06 102 GLY A O 1
ATOM 819 N N . LEU A 1 103 ? 0.611 13.981 -8.934 1.00 91.31 103 LEU A N 1
ATOM 820 C CA . LEU A 1 103 ? 1.238 13.723 -7.639 1.00 91.31 103 LEU A CA 1
ATOM 821 C C . LEU A 1 103 ? 2.629 14.350 -7.605 1.00 91.31 103 LEU A C 1
ATOM 823 O O . LEU A 1 103 ? 3.392 14.214 -8.563 1.00 91.31 103 LEU A O 1
ATOM 827 N N . ARG A 1 104 ? 2.975 14.965 -6.468 1.00 94.94 104 ARG A N 1
ATOM 828 C CA . ARG A 1 104 ? 4.288 15.560 -6.219 1.00 94.94 104 ARG A CA 1
ATOM 829 C C . ARG A 1 104 ? 4.830 15.138 -4.851 1.00 94.94 104 ARG A C 1
ATOM 831 O O . ARG A 1 104 ? 4.298 15.524 -3.810 1.00 94.94 104 ARG A O 1
ATOM 838 N N . ALA A 1 105 ? 5.908 14.364 -4.842 1.00 94.56 105 ALA A N 1
ATOM 839 C CA . ALA A 1 105 ? 6.611 13.953 -3.631 1.00 94.56 105 ALA A CA 1
ATOM 840 C C . ALA A 1 105 ? 8.028 14.529 -3.617 1.00 94.56 105 ALA A C 1
ATOM 842 O O . ALA A 1 105 ? 8.750 14.456 -4.608 1.00 94.56 105 ALA A O 1
ATOM 843 N N . GLU A 1 106 ? 8.414 15.120 -2.492 1.00 95.06 106 GLU A N 1
ATOM 844 C CA . GLU A 1 106 ? 9.729 15.734 -2.317 1.00 95.06 106 GLU A CA 1
ATOM 845 C C . GLU A 1 106 ? 10.644 14.747 -1.597 1.00 95.06 106 GLU A C 1
ATOM 847 O O . GLU A 1 106 ? 10.331 14.272 -0.506 1.00 95.06 106 GLU A O 1
ATOM 852 N N . LEU A 1 107 ? 11.761 14.415 -2.237 1.00 94.88 107 LEU A N 1
ATOM 853 C CA . LEU A 1 107 ? 12.798 13.544 -1.707 1.00 94.88 107 LEU A CA 1
ATOM 854 C C . LEU A 1 107 ? 14.016 14.405 -1.387 1.00 94.88 107 LEU A C 1
ATOM 856 O O . LEU A 1 107 ? 14.563 15.066 -2.268 1.00 94.88 107 LEU A O 1
ATOM 860 N N . THR A 1 108 ? 14.434 14.410 -0.127 1.00 95.38 108 THR A N 1
ATOM 861 C CA . THR A 1 108 ? 15.483 15.312 0.351 1.00 95.38 108 THR A CA 1
ATOM 862 C C . THR A 1 108 ? 16.882 14.826 -0.014 1.00 95.38 108 THR A C 1
ATOM 864 O O . THR A 1 108 ? 17.162 13.619 -0.049 1.00 95.38 108 THR A O 1
ATOM 867 N N . ALA A 1 109 ? 17.786 15.780 -0.228 1.00 96.56 109 ALA A N 1
ATOM 868 C CA . ALA A 1 109 ? 19.211 15.539 -0.382 1.00 96.56 109 ALA A CA 1
ATOM 869 C C . ALA A 1 109 ? 19.749 14.673 0.769 1.00 96.56 109 ALA A C 1
ATOM 871 O O . ALA A 1 109 ? 19.361 14.813 1.929 1.00 96.56 109 ALA A O 1
ATOM 872 N N . GLY A 1 110 ? 20.659 13.758 0.447 1.00 95.25 110 GLY A N 1
ATOM 873 C CA . GLY A 1 110 ? 21.240 12.815 1.398 1.00 95.25 110 GLY A CA 1
ATOM 874 C C . GLY A 1 110 ? 20.406 11.555 1.644 1.00 95.25 110 GLY A C 1
ATOM 875 O O . GLY A 1 110 ? 20.934 10.615 2.241 1.00 95.25 110 GLY A O 1
ATOM 876 N N . THR A 1 111 ? 19.161 11.481 1.156 1.00 94.25 111 THR A N 1
ATOM 877 C CA . THR A 1 111 ? 18.332 10.267 1.245 1.00 94.25 111 THR A CA 1
ATOM 878 C C . THR A 1 111 ? 18.966 9.108 0.479 1.00 94.25 111 THR A C 1
ATOM 880 O O . THR A 1 111 ? 19.354 9.253 -0.681 1.00 94.25 111 THR A O 1
ATOM 883 N N . PHE A 1 112 ? 19.023 7.935 1.112 1.00 94.00 112 PHE A N 1
ATOM 884 C CA . PHE A 1 112 ? 19.451 6.690 0.478 1.00 94.00 112 PHE A CA 1
ATOM 885 C C . PHE A 1 112 ? 18.256 5.958 -0.144 1.00 94.00 112 PHE A C 1
ATOM 887 O O . PHE A 1 112 ? 17.357 5.488 0.563 1.00 94.00 112 PHE A O 1
ATOM 894 N N . LEU A 1 113 ? 18.275 5.832 -1.470 1.00 94.50 113 LEU A N 1
ATOM 895 C CA . LEU A 1 113 ? 17.297 5.100 -2.265 1.00 94.50 113 LEU A CA 1
ATOM 896 C C . LEU A 1 113 ? 17.855 3.725 -2.660 1.00 94.50 113 LEU A C 1
ATOM 898 O O . LEU A 1 113 ? 18.600 3.629 -3.642 1.00 94.50 113 LEU A O 1
ATOM 902 N N . PRO A 1 114 ? 17.517 2.647 -1.929 1.00 95.44 114 PRO A N 1
ATOM 903 C CA . PRO A 1 114 ? 17.808 1.291 -2.376 1.00 95.44 114 PRO A CA 1
ATOM 904 C C . PRO A 1 114 ? 17.129 1.003 -3.719 1.00 95.44 114 PRO A C 1
ATOM 906 O O . PRO A 1 114 ? 16.160 1.671 -4.092 1.00 95.44 114 PRO A O 1
ATOM 909 N N . ALA A 1 115 ? 17.611 -0.012 -4.436 1.00 95.88 115 ALA A N 1
ATOM 910 C CA . ALA A 1 115 ? 17.049 -0.391 -5.733 1.00 95.88 115 ALA A CA 1
ATOM 911 C C . ALA A 1 115 ? 15.530 -0.641 -5.660 1.00 95.88 115 ALA A C 1
ATOM 913 O O . ALA A 1 115 ? 14.789 -0.189 -6.529 1.00 95.88 115 ALA A O 1
ATOM 914 N N . ALA A 1 116 ? 15.049 -1.252 -4.569 1.00 96.19 116 ALA A N 1
ATOM 915 C CA . ALA A 1 116 ? 13.622 -1.461 -4.336 1.00 96.19 116 ALA A CA 1
ATOM 916 C C . ALA A 1 116 ? 12.792 -0.171 -4.430 1.00 96.19 116 ALA A C 1
ATOM 918 O O . ALA A 1 116 ? 11.767 -0.146 -5.107 1.00 96.19 116 ALA A O 1
ATOM 919 N N . ASP A 1 117 ? 13.246 0.910 -3.797 1.00 96.19 117 ASP A N 1
ATOM 920 C CA . ASP A 1 117 ? 12.538 2.192 -3.811 1.00 96.19 117 ASP A CA 1
ATOM 921 C C . ASP A 1 117 ? 12.561 2.837 -5.195 1.00 96.19 117 ASP A C 1
ATOM 923 O O . ASP A 1 117 ? 11.557 3.398 -5.633 1.00 96.19 117 ASP A O 1
ATOM 927 N N . GLN A 1 118 ? 13.676 2.701 -5.915 1.00 95.75 118 GLN A N 1
ATOM 928 C CA . GLN A 1 118 ? 13.782 3.168 -7.296 1.00 95.75 118 GLN A CA 1
ATOM 929 C C . GLN A 1 118 ? 12.759 2.453 -8.189 1.00 95.75 118 GLN A C 1
ATOM 931 O O . GLN A 1 118 ? 12.017 3.116 -8.913 1.00 95.75 118 GLN A O 1
ATOM 936 N N . PHE A 1 119 ? 12.631 1.125 -8.075 1.00 97.25 119 PHE A N 1
ATOM 937 C CA . PHE A 1 119 ? 11.627 0.372 -8.830 1.00 97.25 119 PHE A CA 1
ATOM 938 C C . PHE A 1 119 ? 10.194 0.721 -8.426 1.00 97.25 119 PHE A C 1
ATOM 940 O O . PHE A 1 119 ? 9.341 0.812 -9.304 1.00 97.25 119 PHE A O 1
ATOM 947 N N . VAL A 1 120 ? 9.910 0.983 -7.143 1.00 97.00 120 VAL A N 1
ATOM 948 C CA . VAL A 1 120 ? 8.587 1.481 -6.724 1.00 97.00 120 VAL A CA 1
ATOM 949 C C . VAL A 1 120 ? 8.259 2.806 -7.420 1.00 97.00 120 VAL A C 1
ATOM 951 O O . VAL A 1 120 ? 7.170 2.944 -7.978 1.00 97.00 120 VAL A O 1
ATOM 954 N N . LEU A 1 121 ? 9.194 3.761 -7.455 1.00 96.62 121 LEU A N 1
ATOM 955 C CA . LEU A 1 121 ? 9.000 5.036 -8.155 1.00 96.62 121 LEU A CA 1
ATOM 956 C C . LEU A 1 121 ? 8.803 4.836 -9.670 1.00 96.62 121 LEU A C 1
ATOM 958 O O . LEU A 1 121 ? 7.950 5.495 -10.273 1.00 96.62 121 LEU A O 1
ATOM 962 N N . THR A 1 122 ? 9.527 3.898 -10.290 1.00 96.50 122 THR A N 1
ATOM 963 C CA . THR A 1 122 ? 9.327 3.521 -11.700 1.00 96.50 122 THR A CA 1
ATOM 964 C C . THR A 1 122 ? 7.943 2.917 -11.938 1.00 96.50 122 THR A C 1
ATOM 966 O O . THR A 1 122 ? 7.266 3.314 -12.887 1.00 96.50 122 THR A O 1
ATOM 969 N N . ILE A 1 123 ? 7.482 2.011 -11.073 1.00 96.56 123 ILE A N 1
ATOM 970 C CA . ILE A 1 123 ? 6.150 1.391 -11.158 1.00 96.56 123 ILE A CA 1
ATOM 971 C C . ILE A 1 123 ? 5.062 2.458 -11.040 1.00 96.56 123 ILE A C 1
ATOM 973 O O . ILE A 1 123 ? 4.135 2.481 -11.847 1.00 96.56 123 ILE A O 1
ATOM 977 N N . ILE A 1 124 ? 5.186 3.394 -10.096 1.00 96.38 124 ILE A N 1
ATOM 978 C CA . ILE A 1 124 ? 4.221 4.493 -9.957 1.00 96.38 124 ILE A CA 1
ATOM 979 C C . ILE A 1 124 ? 4.200 5.350 -11.227 1.00 96.38 124 ILE A C 1
ATOM 981 O O . ILE A 1 124 ? 3.139 5.700 -11.725 1.00 96.38 124 ILE A O 1
ATOM 985 N N . ARG A 1 125 ? 5.356 5.654 -11.818 1.00 94.81 125 ARG A N 1
ATOM 986 C CA . ARG A 1 125 ? 5.407 6.460 -13.046 1.00 94.81 125 ARG A CA 1
ATOM 987 C C . ARG A 1 125 ? 4.768 5.771 -14.256 1.00 94.81 125 ARG A C 1
ATOM 989 O O . ARG A 1 125 ? 4.300 6.449 -15.167 1.00 94.81 125 ARG A O 1
ATOM 996 N N . THR A 1 126 ? 4.801 4.444 -14.299 1.00 92.38 126 THR A N 1
ATOM 997 C CA . THR A 1 126 ? 4.525 3.673 -15.521 1.00 92.38 126 THR A CA 1
ATOM 998 C C . THR A 1 126 ? 3.220 2.896 -15.472 1.00 92.38 126 THR A C 1
ATOM 1000 O O . THR A 1 126 ? 2.614 2.699 -16.516 1.00 92.38 126 THR A O 1
ATOM 1003 N N . ALA A 1 127 ? 2.769 2.472 -14.295 1.00 90.38 127 ALA A N 1
ATOM 1004 C CA . ALA A 1 127 ? 1.599 1.617 -14.144 1.00 90.38 127 ALA A CA 1
ATOM 1005 C C . ALA A 1 127 ? 0.479 2.254 -13.323 1.00 90.38 127 ALA A C 1
ATOM 1007 O O . ALA A 1 127 ? -0.670 1.851 -13.477 1.00 90.38 127 ALA A O 1
ATOM 1008 N N . TRP A 1 128 ? 0.773 3.218 -12.448 1.00 92.62 128 TRP A N 1
ATOM 1009 C CA . TRP A 1 128 ? -0.259 3.798 -11.593 1.00 92.62 128 TRP A CA 1
ATOM 1010 C C . TRP A 1 128 ? -1.301 4.573 -12.407 1.00 92.62 128 TRP A C 1
ATOM 1012 O O . TRP A 1 128 ? -0.978 5.352 -13.306 1.00 92.62 128 TRP A O 1
ATOM 1022 N N . GLY A 1 129 ? -2.567 4.311 -12.091 1.00 86.56 129 GLY A N 1
ATOM 1023 C CA . GLY A 1 129 ? -3.731 4.816 -12.812 1.00 86.56 129 GLY A CA 1
ATOM 1024 C C . GLY A 1 129 ? -4.145 3.967 -14.018 1.00 86.56 129 GLY A C 1
ATOM 1025 O O . GLY A 1 129 ? -5.308 4.017 -14.400 1.00 86.56 129 GLY A O 1
ATOM 1026 N N . ASP A 1 130 ? -3.245 3.140 -14.560 1.00 85.12 130 ASP A N 1
ATOM 1027 C CA . ASP A 1 130 ? -3.611 2.015 -15.440 1.00 85.12 130 ASP A CA 1
ATOM 1028 C C . ASP A 1 130 ? -3.897 0.763 -14.584 1.00 85.12 130 ASP A C 1
ATOM 1030 O O . ASP A 1 130 ? -4.759 -0.056 -14.893 1.00 85.12 130 ASP A O 1
ATOM 1034 N N . ARG A 1 131 ? -3.166 0.629 -13.470 1.00 88.94 131 ARG A N 1
ATOM 1035 C CA . ARG A 1 131 ? -3.302 -0.401 -12.441 1.00 88.94 131 ARG A CA 1
ATOM 1036 C C . ARG A 1 131 ? -3.381 0.255 -11.056 1.00 88.94 131 ARG A C 1
ATOM 1038 O O . ARG A 1 131 ? -2.593 1.163 -10.767 1.00 88.94 131 ARG A O 1
ATOM 1045 N N . PRO A 1 132 ? -4.270 -0.216 -10.165 1.00 92.06 132 PRO A 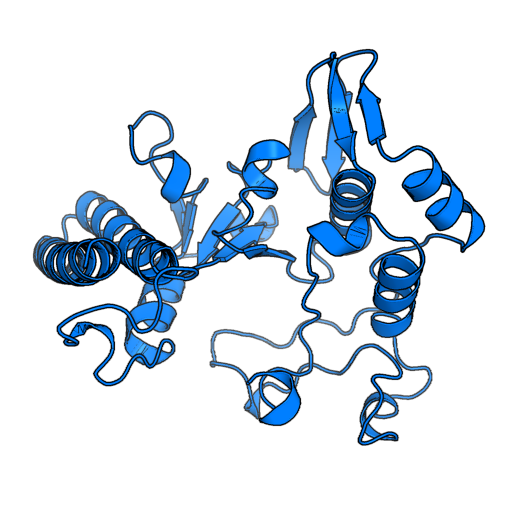N 1
ATOM 1046 C CA . PRO A 1 132 ? -4.250 0.191 -8.765 1.00 92.06 132 PRO A CA 1
ATOM 1047 C C . PRO A 1 132 ? -2.933 -0.206 -8.083 1.00 92.06 132 PRO A C 1
ATOM 1049 O O . PRO A 1 132 ? -2.483 -1.345 -8.212 1.00 92.06 132 PRO A O 1
ATOM 1052 N N . VAL A 1 133 ? -2.339 0.715 -7.320 1.00 95.06 133 VAL A N 1
ATOM 1053 C CA . VAL A 1 133 ? -1.127 0.465 -6.525 1.00 95.06 133 VAL A CA 1
ATOM 1054 C C . VAL A 1 133 ? -1.487 0.518 -5.046 1.00 95.06 133 VAL A C 1
ATOM 1056 O O . VAL A 1 133 ? -2.085 1.487 -4.581 1.00 95.06 133 VAL A O 1
ATOM 1059 N N . TYR A 1 134 ? -1.112 -0.530 -4.315 1.00 96.19 134 TYR A N 1
ATOM 1060 C CA . TYR A 1 134 ? -1.332 -0.649 -2.878 1.00 96.19 134 TYR A CA 1
ATOM 1061 C C . TYR A 1 134 ? -0.009 -0.868 -2.151 1.00 96.19 134 TYR A C 1
ATOM 1063 O O . TYR A 1 134 ? 0.845 -1.629 -2.604 1.00 96.19 134 TYR A O 1
ATOM 1071 N N . PHE A 1 135 ? 0.126 -0.251 -0.983 1.00 96.88 135 PHE A N 1
ATOM 1072 C CA . PHE A 1 135 ? 1.218 -0.472 -0.048 1.00 96.88 135 PHE A CA 1
ATOM 1073 C C . PHE A 1 135 ? 0.703 -1.236 1.166 1.00 96.88 135 PHE A C 1
ATOM 1075 O O . PHE A 1 135 ? -0.293 -0.852 1.777 1.00 96.88 135 PHE A O 1
ATOM 1082 N N . ALA A 1 136 ? 1.398 -2.302 1.556 1.00 94.38 136 ALA A N 1
ATOM 1083 C CA . ALA A 1 136 ? 1.098 -2.984 2.809 1.00 94.38 136 ALA A CA 1
ATOM 1084 C C . ALA A 1 136 ? 1.445 -2.077 3.999 1.00 94.38 136 ALA A C 1
ATOM 1086 O O . ALA A 1 136 ? 2.520 -1.458 4.014 1.00 94.38 136 ALA A O 1
ATOM 1087 N N . ALA A 1 137 ? 0.580 -2.049 5.020 1.00 92.00 137 ALA A N 1
ATOM 1088 C CA . ALA A 1 137 ? 0.800 -1.242 6.222 1.00 92.00 137 ALA A CA 1
ATOM 1089 C C . ALA A 1 137 ? 2.066 -1.633 7.009 1.00 92.00 137 ALA A C 1
ATOM 1091 O O . ALA A 1 137 ? 2.579 -0.843 7.795 1.00 92.00 137 ALA A O 1
ATOM 1092 N N . THR A 1 138 ? 2.612 -2.821 6.751 1.00 88.38 138 THR A N 1
ATOM 1093 C CA . THR A 1 138 ? 3.837 -3.350 7.363 1.00 88.38 138 THR A CA 1
ATOM 1094 C C . THR A 1 138 ? 5.122 -2.697 6.853 1.00 88.38 138 THR A C 1
ATOM 1096 O O . THR A 1 138 ? 6.135 -2.724 7.544 1.00 88.38 138 THR A O 1
ATOM 1099 N N . THR A 1 139 ? 5.114 -2.125 5.645 1.00 85.25 139 THR A N 1
ATOM 1100 C CA . THR A 1 139 ? 6.353 -1.702 4.962 1.00 85.25 139 THR A CA 1
ATOM 1101 C C . THR A 1 139 ? 6.674 -0.219 5.125 1.00 85.25 139 THR A C 1
ATOM 1103 O O . THR A 1 139 ? 7.835 0.165 5.033 1.00 85.25 139 THR A O 1
ATOM 1106 N N . ASN A 1 140 ? 5.656 0.626 5.330 1.00 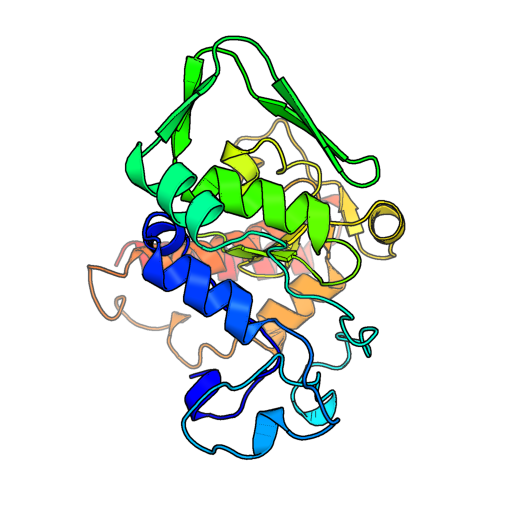87.50 140 ASN A N 1
ATOM 1107 C CA . ASN A 1 140 ? 5.777 2.091 5.389 1.00 87.50 140 ASN A CA 1
ATOM 1108 C C . ASN A 1 140 ? 6.481 2.749 4.178 1.00 87.50 140 ASN A C 1
ATOM 1110 O O . ASN A 1 140 ? 6.890 3.907 4.256 1.00 87.50 140 ASN A O 1
ATOM 1114 N N . VAL A 1 141 ? 6.588 2.056 3.037 1.00 93.06 141 VAL A N 1
ATOM 1115 C CA . VAL A 1 141 ? 7.294 2.555 1.838 1.00 93.06 141 VAL A CA 1
ATOM 1116 C C . VAL A 1 141 ? 6.655 3.835 1.295 1.00 93.06 141 VAL A C 1
ATOM 1118 O O . VAL A 1 141 ? 7.360 4.788 0.985 1.00 93.06 141 VAL A O 1
ATOM 1121 N N . HIS A 1 142 ? 5.323 3.900 1.256 1.00 93.94 142 HIS A N 1
ATOM 1122 C CA . HIS A 1 142 ? 4.582 5.110 0.883 1.00 93.94 142 HIS A CA 1
ATOM 1123 C C . HIS A 1 142 ? 4.991 6.333 1.716 1.00 93.94 142 HIS A C 1
ATOM 1125 O O . HIS A 1 142 ? 5.208 7.402 1.158 1.00 93.94 142 HIS A O 1
ATOM 1131 N N . ARG A 1 143 ? 5.180 6.175 3.031 1.00 92.62 143 ARG A N 1
ATOM 1132 C CA . ARG A 1 143 ? 5.632 7.257 3.920 1.00 92.62 143 ARG A CA 1
ATOM 1133 C C . ARG A 1 143 ? 7.074 7.646 3.651 1.00 92.62 143 ARG A C 1
ATOM 1135 O O . ARG A 1 143 ? 7.361 8.829 3.496 1.00 92.62 143 ARG A O 1
ATOM 1142 N N . LYS A 1 144 ? 7.962 6.654 3.530 1.00 92.62 144 LYS A N 1
ATOM 1143 C CA . LYS A 1 144 ? 9.378 6.874 3.198 1.00 92.62 144 LYS A CA 1
ATOM 1144 C C . LYS A 1 144 ? 9.542 7.676 1.902 1.00 92.62 144 LYS A C 1
ATOM 1146 O O . LYS A 1 144 ? 10.423 8.521 1.819 1.00 92.62 144 LYS A O 1
ATOM 1151 N N . LEU A 1 145 ? 8.692 7.415 0.910 1.00 95.19 145 LEU A N 1
ATOM 1152 C CA . LEU A 1 145 ? 8.729 8.064 -0.401 1.00 95.19 145 LEU A CA 1
ATOM 1153 C C . LEU A 1 145 ? 7.900 9.357 -0.481 1.00 95.19 145 LEU A C 1
ATOM 1155 O O . LEU A 1 145 ? 7.702 9.874 -1.576 1.00 95.19 145 LEU A O 1
ATOM 1159 N N . GLY A 1 146 ? 7.390 9.876 0.643 1.00 93.75 146 GLY A N 1
ATOM 1160 C CA . GLY A 1 146 ? 6.610 11.121 0.665 1.00 93.75 146 GLY A CA 1
ATOM 1161 C C . GLY A 1 146 ? 5.236 11.018 -0.011 1.00 93.75 146 GLY A C 1
ATOM 1162 O O . GLY A 1 146 ? 4.658 12.029 -0.409 1.00 93.75 146 GLY A O 1
ATOM 1163 N N . LEU A 1 147 ? 4.708 9.801 -0.159 1.00 95.12 147 LEU A N 1
ATOM 1164 C CA . LEU A 1 147 ? 3.445 9.505 -0.838 1.00 95.12 147 LEU A CA 1
ATOM 1165 C C . LEU A 1 147 ? 2.245 9.458 0.114 1.00 95.12 147 LEU A C 1
ATOM 1167 O O . LEU A 1 147 ? 1.118 9.366 -0.354 1.00 95.12 147 LEU A O 1
ATOM 1171 N N . ASP A 1 148 ? 2.470 9.516 1.429 1.00 93.19 148 ASP A N 1
ATOM 1172 C CA . ASP A 1 148 ? 1.461 9.265 2.471 1.00 93.19 148 ASP A CA 1
ATOM 1173 C C . ASP A 1 148 ? 0.163 10.060 2.278 1.00 93.19 148 ASP A C 1
ATOM 1175 O O . ASP A 1 148 ? -0.930 9.492 2.237 1.00 93.19 148 ASP A O 1
ATOM 1179 N N . ARG A 1 149 ? 0.301 11.367 2.018 1.00 92.75 149 ARG A N 1
ATOM 1180 C CA . ARG A 1 149 ? -0.811 12.299 1.765 1.00 92.75 149 ARG A CA 1
ATOM 1181 C C . ARG A 1 149 ? -1.658 11.966 0.533 1.00 92.75 149 ARG A C 1
ATOM 1183 O O . ARG A 1 149 ? -2.750 12.497 0.395 1.00 92.75 149 ARG A O 1
ATOM 1190 N N . TYR A 1 150 ? -1.160 11.115 -0.359 1.00 95.19 150 TYR A N 1
ATOM 1191 C CA . TYR A 1 150 ? -1.852 10.667 -1.568 1.00 95.19 150 TYR A CA 1
ATOM 1192 C C . TYR A 1 150 ? -2.443 9.265 -1.411 1.00 95.19 150 TYR A C 1
ATOM 1194 O O . TYR A 1 150 ? -2.813 8.636 -2.401 1.00 95.19 150 TYR A O 1
ATOM 1202 N N . THR A 1 151 ? -2.491 8.736 -0.188 1.00 96.50 151 THR A N 1
ATOM 1203 C CA . THR A 1 151 ? -3.013 7.396 0.062 1.00 96.50 151 THR A CA 1
ATOM 1204 C C . THR A 1 151 ? -4.342 7.402 0.798 1.00 96.50 151 THR A C 1
ATOM 1206 O O . THR A 1 151 ? -4.574 8.240 1.666 1.00 96.50 151 THR A O 1
ATOM 1209 N N . ALA A 1 152 ? -5.189 6.426 0.473 1.00 97.00 152 ALA A N 1
ATOM 1210 C CA . ALA A 1 152 ? -6.342 6.046 1.277 1.00 97.00 152 ALA A CA 1
ATOM 1211 C C . ALA A 1 152 ? -6.053 4.753 2.033 1.00 97.00 152 ALA A C 1
ATOM 1213 O O . ALA A 1 152 ? -5.685 3.746 1.415 1.00 97.00 152 ALA A O 1
ATOM 1214 N N . ARG A 1 153 ? -6.289 4.723 3.346 1.00 96.88 153 ARG A N 1
ATOM 1215 C CA . ARG A 1 153 ? -6.331 3.453 4.075 1.00 96.88 153 ARG A CA 1
ATOM 1216 C C . ARG A 1 153 ? -7.542 2.630 3.633 1.00 96.88 153 ARG A C 1
ATOM 1218 O O . ARG A 1 153 ? -8.668 3.117 3.593 1.00 96.88 153 ARG A O 1
ATOM 1225 N N . HIS A 1 154 ? -7.267 1.370 3.304 1.00 95.69 154 HIS A N 1
ATOM 1226 C CA . HIS A 1 154 ? -8.198 0.311 2.929 1.00 95.69 154 HIS A CA 1
ATOM 1227 C C . HIS A 1 154 ? -7.913 -0.901 3.829 1.00 95.69 154 HIS A C 1
ATOM 1229 O O . HIS A 1 154 ? -7.093 -1.762 3.493 1.00 95.69 154 HIS A O 1
ATOM 1235 N N . GLY A 1 155 ? -8.553 -0.973 4.999 1.00 95.25 155 GLY A N 1
ATOM 1236 C CA . GLY A 1 155 ? -8.266 -2.045 5.957 1.00 95.25 155 GLY A CA 1
ATOM 1237 C C . GLY A 1 155 ? -6.790 -2.029 6.374 1.00 95.25 155 GLY A C 1
ATOM 1238 O O . GLY A 1 155 ? -6.340 -1.037 6.934 1.00 95.25 155 GLY A O 1
ATOM 1239 N N . VAL A 1 156 ? -6.028 -3.091 6.081 1.00 95.12 156 VAL A N 1
ATOM 1240 C CA . VAL A 1 156 ? -4.589 -3.235 6.420 1.00 95.12 156 VAL A CA 1
ATOM 1241 C C . VAL A 1 156 ? -3.618 -2.834 5.290 1.00 95.12 156 VAL A C 1
ATOM 1243 O O . VAL A 1 156 ? -2.431 -3.169 5.325 1.00 95.12 156 VAL A O 1
ATOM 1246 N N . ALA A 1 157 ? -4.101 -2.119 4.274 1.00 95.88 157 ALA A N 1
ATOM 1247 C CA . ALA A 1 157 ? -3.296 -1.605 3.168 1.00 95.88 157 ALA A CA 1
ATOM 1248 C C . ALA A 1 157 ? -3.608 -0.129 2.887 1.00 95.88 157 ALA A C 1
ATOM 1250 O O . ALA A 1 157 ? -4.653 0.382 3.283 1.00 95.88 157 ALA A O 1
ATOM 1251 N N . TYR A 1 158 ? -2.717 0.535 2.159 1.00 97.44 158 TYR A N 1
ATOM 1252 C CA . TYR A 1 158 ? -2.879 1.907 1.689 1.00 97.44 158 TYR A CA 1
ATOM 1253 C C . TYR A 1 158 ? -2.934 1.921 0.165 1.00 97.44 158 TYR A C 1
ATOM 1255 O O . TYR A 1 158 ? -1.976 1.511 -0.489 1.00 97.44 158 TYR A O 1
ATOM 1263 N N . LYS A 1 159 ? -4.046 2.372 -0.413 1.00 96.31 159 LYS A N 1
ATOM 1264 C CA . LYS A 1 159 ? -4.192 2.578 -1.857 1.00 96.31 159 LYS A CA 1
ATOM 1265 C C . LYS A 1 159 ? -3.586 3.922 -2.241 1.00 96.31 159 LYS A C 1
ATOM 1267 O O . LYS A 1 159 ? -3.926 4.916 -1.614 1.00 96.31 159 LYS A O 1
ATOM 1272 N N . LEU A 1 160 ? -2.759 3.980 -3.283 1.00 96.75 160 LEU A N 1
ATOM 1273 C CA . LEU A 1 160 ? -2.339 5.250 -3.884 1.00 96.75 160 LEU A CA 1
ATOM 1274 C C . LEU A 1 160 ? -3.472 5.808 -4.759 1.00 96.75 160 LEU A C 1
ATOM 1276 O O . LEU A 1 160 ? -3.827 5.190 -5.766 1.00 96.75 160 LEU A O 1
ATOM 1280 N N . LEU A 1 161 ? -4.035 6.951 -4.369 1.00 95.31 161 LEU A N 1
ATOM 1281 C CA . LEU A 1 161 ? -5.212 7.557 -4.995 1.00 95.31 161 LEU A CA 1
ATOM 1282 C C . LEU A 1 161 ? -4.843 8.410 -6.196 1.00 95.31 161 LEU A C 1
ATOM 1284 O O . LEU A 1 161 ? -4.135 9.405 -6.042 1.00 95.31 161 LEU A O 1
ATOM 1288 N N . THR A 1 162 ? -5.375 8.070 -7.367 1.00 92.00 162 THR A N 1
ATOM 1289 C CA . THR A 1 162 ? -5.323 8.966 -8.533 1.00 92.00 162 THR A CA 1
ATOM 1290 C C . THR A 1 162 ? -6.070 10.277 -8.255 1.00 92.00 162 THR A C 1
ATOM 1292 O O . THR A 1 162 ? -6.964 10.283 -7.406 1.00 92.00 162 THR A O 1
ATOM 1295 N N . PRO A 1 163 ? -5.742 11.389 -8.946 1.00 88.50 163 PRO A N 1
ATOM 1296 C CA . PRO A 1 163 ? -6.458 12.652 -8.772 1.00 88.50 163 PRO A CA 1
ATOM 1297 C C . PRO A 1 163 ? -7.979 12.494 -8.886 1.00 88.50 163 PRO A C 1
ATOM 1299 O O . PRO A 1 163 ? -8.707 13.003 -8.042 1.00 88.50 163 PRO A O 1
ATOM 1302 N N . GLU A 1 164 ? -8.450 11.709 -9.855 1.00 87.56 164 GLU A N 1
ATOM 1303 C CA . GLU A 1 164 ? -9.874 11.440 -10.073 1.00 87.56 164 GLU A CA 1
ATOM 1304 C C . GLU A 1 164 ? -10.522 10.691 -8.893 1.00 87.56 164 GLU A C 1
ATOM 1306 O O . GLU A 1 164 ? -11.686 10.908 -8.570 1.00 87.56 164 GLU A O 1
ATOM 1311 N N . GLU A 1 165 ? -9.773 9.820 -8.214 1.00 90.88 165 GLU A N 1
ATOM 1312 C CA . GLU A 1 165 ? -10.264 9.058 -7.061 1.00 90.88 165 GLU A CA 1
ATOM 1313 C C . GLU A 1 165 ? -10.312 9.881 -5.769 1.00 90.88 165 GLU A C 1
ATOM 1315 O O . GLU A 1 165 ? -11.008 9.486 -4.835 1.00 90.88 165 GLU A O 1
ATOM 1320 N N . THR A 1 166 ? -9.605 11.015 -5.692 1.00 88.06 166 THR A N 1
ATOM 1321 C CA . THR A 1 166 ? -9.644 11.887 -4.501 1.00 88.06 166 THR A CA 1
ATOM 1322 C C . THR A 1 166 ? -10.997 12.569 -4.289 1.00 88.06 166 THR A C 1
ATOM 1324 O O . THR A 1 166 ? -11.276 13.049 -3.194 1.00 88.06 166 THR A O 1
ATOM 1327 N N . GLU A 1 167 ? -11.857 12.561 -5.309 1.00 86.62 167 GLU A N 1
ATOM 1328 C CA . GLU A 1 167 ? -13.214 13.115 -5.271 1.00 86.62 167 GLU A CA 1
ATOM 1329 C C . GLU A 1 167 ? -14.287 12.048 -4.977 1.00 86.62 167 GLU A C 1
ATOM 1331 O O . GLU A 1 167 ? -15.483 12.339 -5.001 1.00 86.62 167 GLU A O 1
ATOM 1336 N N . ALA A 1 168 ? -13.883 10.799 -4.712 1.00 86.81 168 ALA A N 1
ATOM 1337 C CA . ALA A 1 168 ? -14.812 9.701 -4.473 1.00 86.81 168 ALA A CA 1
ATOM 1338 C C . ALA A 1 168 ? -15.640 9.894 -3.189 1.00 86.81 168 ALA A C 1
ATOM 1340 O O . ALA A 1 168 ? -15.132 10.285 -2.136 1.00 86.81 168 ALA A O 1
ATOM 1341 N N . GLU A 1 169 ? -16.928 9.549 -3.260 1.00 86.56 169 GLU A N 1
ATOM 1342 C CA . GLU A 1 169 ? -17.819 9.566 -2.099 1.00 86.56 169 GLU A CA 1
ATOM 1343 C C . GLU A 1 169 ? -17.345 8.573 -1.022 1.00 86.56 169 GLU A C 1
ATOM 1345 O O . GLU A 1 169 ? -16.937 7.450 -1.319 1.00 86.56 169 GLU A O 1
ATOM 1350 N N . GLY A 1 170 ? -17.407 8.986 0.248 1.00 91.62 170 GLY A N 1
ATOM 1351 C CA . GLY A 1 170 ? -16.976 8.168 1.387 1.00 91.62 170 GLY A CA 1
ATOM 1352 C C . GLY A 1 170 ? -15.474 8.222 1.686 1.00 91.62 170 GLY A C 1
ATOM 1353 O O . GLY A 1 170 ? -15.033 7.626 2.672 1.00 91.62 170 GLY A O 1
ATOM 1354 N N . LEU A 1 171 ? -14.699 8.960 0.887 1.00 96.50 171 LEU A N 1
ATOM 1355 C CA . LEU A 1 171 ? -13.303 9.259 1.173 1.00 96.50 171 LEU A CA 1
ATOM 1356 C C . LEU A 1 171 ? -13.197 10.420 2.175 1.00 96.50 171 LEU A C 1
ATOM 1358 O O . LEU A 1 171 ? -13.651 11.532 1.915 1.00 96.50 171 LEU A O 1
ATOM 1362 N N . ILE A 1 172 ? -12.588 10.166 3.331 1.00 97.06 172 ILE A N 1
ATOM 1363 C CA . ILE A 1 172 ? -12.488 11.122 4.439 1.00 97.06 172 ILE A CA 1
ATOM 1364 C C . ILE A 1 172 ? -11.032 11.579 4.578 1.00 97.06 172 ILE A C 1
ATOM 1366 O O . ILE A 1 172 ? -10.170 10.735 4.831 1.00 97.06 172 ILE A O 1
ATOM 1370 N N . PRO A 1 173 ? -10.725 12.883 4.439 1.00 96.69 173 PRO A N 1
ATOM 1371 C CA . PRO A 1 173 ? -9.392 13.412 4.718 1.00 96.69 173 PRO A CA 1
ATOM 1372 C C . PRO A 1 173 ? -9.042 13.209 6.191 1.00 96.69 173 PRO A C 1
ATOM 1374 O O . PRO A 1 173 ? -9.786 13.642 7.071 1.00 96.69 173 PRO A O 1
ATOM 1377 N N . MET A 1 174 ? -7.916 12.559 6.471 1.00 96.69 174 MET A N 1
ATOM 1378 C CA . MET A 1 174 ? -7.531 12.222 7.841 1.00 96.69 174 MET A CA 1
ATOM 1379 C C . MET A 1 174 ? -6.626 13.305 8.444 1.00 96.69 174 MET A C 1
ATOM 1381 O O . MET A 1 174 ? -5.827 13.900 7.713 1.00 96.69 174 MET A O 1
ATOM 1385 N N . PRO A 1 175 ? -6.696 13.566 9.765 1.00 94.88 175 PRO A N 1
ATOM 1386 C CA . PRO A 1 175 ? -5.800 14.514 10.427 1.00 94.88 175 PRO A CA 1
ATOM 1387 C C . PRO A 1 175 ? -4.330 14.148 10.204 1.00 94.88 175 PRO A C 1
ATOM 1389 O O . PRO A 1 175 ? -3.961 12.981 10.345 1.00 94.88 175 PRO A O 1
ATOM 1392 N N . GLN A 1 176 ? -3.487 15.138 9.898 1.00 91.06 176 GLN A N 1
ATOM 1393 C CA . GLN A 1 176 ? -2.061 14.943 9.575 1.00 91.06 176 GLN A CA 1
ATOM 1394 C C . GLN A 1 176 ? -1.106 15.422 10.685 1.00 91.06 176 GLN A C 1
ATOM 1396 O O . GLN A 1 176 ? 0.104 15.238 10.591 1.00 91.06 176 GLN A O 1
ATOM 1401 N N . ASP A 1 177 ? -1.644 16.028 11.739 1.00 89.88 177 ASP A N 1
ATOM 1402 C CA . ASP A 1 177 ? -0.932 16.702 12.827 1.00 89.88 177 ASP A CA 1
ATOM 1403 C C . ASP A 1 177 ? -1.178 16.054 14.204 1.00 89.88 177 ASP A C 1
ATOM 1405 O O . ASP A 1 177 ? -0.974 1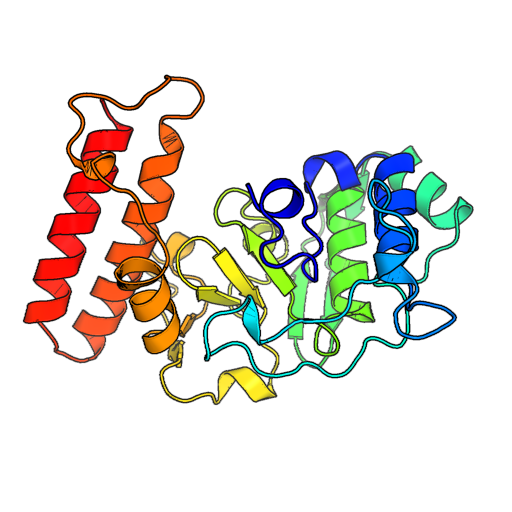6.675 15.247 1.00 89.88 177 ASP A O 1
ATOM 1409 N N . GLN A 1 178 ? -1.597 14.787 14.222 1.00 88.75 178 GLN A N 1
ATOM 1410 C CA . GLN A 1 178 ? -1.890 14.024 15.434 1.00 88.75 178 GLN A CA 1
ATOM 1411 C C . GLN A 1 178 ? -0.905 12.859 15.630 1.00 88.75 178 GLN A C 1
ATOM 1413 O O . GLN A 1 178 ? -0.347 12.345 14.660 1.00 88.75 178 GLN A O 1
ATOM 1418 N N . PRO A 1 179 ? -0.722 12.356 16.869 1.00 90.19 179 PRO A N 1
ATOM 1419 C CA . PRO A 1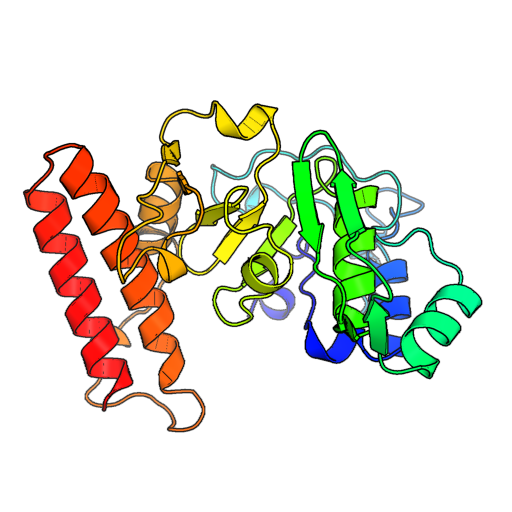 179 ? 0.170 11.221 17.136 1.00 90.19 179 PRO A CA 1
ATOM 1420 C C . PRO A 1 179 ? -0.135 9.968 16.302 1.00 90.19 179 PRO A C 1
ATOM 1422 O O . PRO A 1 179 ? 0.777 9.226 15.948 1.00 90.19 179 PRO A O 1
ATOM 1425 N N . MET A 1 180 ? -1.411 9.756 15.964 1.00 89.69 180 MET A N 1
ATOM 1426 C CA . MET A 1 180 ? -1.886 8.619 15.170 1.00 89.69 180 MET A CA 1
ATOM 1427 C C . MET A 1 180 ? -1.982 8.922 13.664 1.00 89.69 180 MET A C 1
ATOM 1429 O O . MET A 1 180 ? -2.258 8.020 12.883 1.00 89.69 180 MET A O 1
ATOM 1433 N N . SER A 1 181 ? -1.680 10.142 13.207 1.00 90.75 181 SER A N 1
ATOM 1434 C CA . SER A 1 181 ? -1.627 10.466 11.771 1.00 90.75 181 SER A CA 1
ATOM 1435 C C . SER A 1 181 ? -0.790 9.478 10.937 1.00 90.75 181 SER A C 1
ATOM 1437 O O . SER A 1 181 ? -1.275 9.037 9.895 1.00 90.75 181 SER A O 1
ATOM 1439 N N . PRO A 1 182 ? 0.389 9.010 11.409 1.00 90.12 182 PRO A N 1
ATOM 1440 C CA . PRO A 1 182 ? 1.180 7.966 10.752 1.00 90.12 182 PRO A CA 1
ATOM 1441 C C . PRO A 1 182 ? 0.464 6.666 10.367 1.00 90.12 182 PRO A C 1
ATOM 1443 O O . PRO A 1 182 ? 0.976 5.940 9.514 1.00 90.12 182 PRO A O 1
ATOM 1446 N N . ILE A 1 183 ? -0.640 6.316 11.036 1.00 92.94 183 ILE A N 1
ATOM 1447 C CA . ILE A 1 183 ? -1.368 5.062 10.793 1.00 92.94 183 ILE A CA 1
ATOM 1448 C C . ILE A 1 183 ? -2.629 5.255 9.945 1.00 92.94 183 ILE A C 1
ATOM 1450 O O . ILE A 1 183 ? -3.218 4.263 9.512 1.00 92.94 183 ILE A O 1
ATOM 1454 N N . TYR A 1 184 ? -3.055 6.497 9.714 1.00 93.88 184 TYR A N 1
ATOM 1455 C CA . TYR A 1 184 ? -4.277 6.801 8.971 1.00 93.88 184 TYR A CA 1
ATOM 1456 C C . TYR A 1 184 ? -4.040 6.865 7.461 1.00 93.88 184 TYR A C 1
ATOM 1458 O O . TYR A 1 184 ? -4.898 6.430 6.697 1.00 93.88 184 TYR A O 1
ATOM 1466 N N . GLY A 1 185 ? -2.871 7.354 7.038 1.00 92.94 185 GLY A N 1
ATOM 1467 C CA . GLY A 1 185 ? -2.640 7.808 5.665 1.00 92.94 185 GLY A CA 1
ATOM 1468 C C . GLY A 1 185 ? -3.199 9.217 5.433 1.00 92.94 185 GLY A C 1
ATOM 1469 O O . GLY A 1 185 ? -3.646 9.886 6.368 1.00 92.94 185 GLY A O 1
ATOM 1470 N N . GLY A 1 186 ? -3.187 9.685 4.183 1.00 95.12 186 GLY A N 1
ATOM 1471 C CA . GLY A 1 186 ? -3.785 10.974 3.803 1.00 95.12 186 GLY A CA 1
ATOM 1472 C C . GLY A 1 186 ? -5.310 10.988 3.934 1.00 95.12 186 GLY A C 1
ATOM 1473 O O . GLY A 1 186 ? -5.906 11.972 4.372 1.00 95.12 186 GLY A O 1
ATOM 1474 N N . PHE A 1 187 ? -5.935 9.865 3.589 1.00 97.31 187 PHE A N 1
ATOM 1475 C CA . PHE A 1 187 ? -7.378 9.675 3.574 1.00 97.31 187 PHE A CA 1
ATOM 1476 C C . PHE A 1 187 ? -7.762 8.308 4.155 1.00 97.31 187 PHE A C 1
ATOM 1478 O O . PHE A 1 187 ? -6.960 7.374 4.188 1.00 97.31 187 PHE A O 1
ATOM 1485 N N . LEU A 1 188 ? -9.027 8.157 4.537 1.00 97.62 188 LEU A N 1
ATOM 1486 C CA . LEU A 1 188 ? -9.671 6.873 4.790 1.00 97.62 188 LEU A CA 1
ATOM 1487 C C . LEU A 1 188 ? -10.824 6.698 3.800 1.00 97.62 188 LEU A C 1
ATOM 1489 O O . LEU A 1 188 ? -11.739 7.514 3.783 1.00 97.62 188 LEU A O 1
ATOM 1493 N N . ASP A 1 189 ? -10.822 5.616 3.022 1.00 97.00 189 ASP A N 1
ATOM 1494 C CA . ASP A 1 189 ? -12.031 5.181 2.312 1.00 97.00 189 ASP A CA 1
ATOM 1495 C C . ASP A 1 189 ? -12.898 4.422 3.329 1.00 97.00 189 ASP A C 1
ATOM 1497 O O . ASP A 1 189 ? -12.607 3.267 3.668 1.00 97.00 189 ASP A O 1
ATOM 1501 N N . LEU A 1 190 ? -13.890 5.111 3.906 1.00 97.19 190 LEU A N 1
ATOM 1502 C CA . LEU A 1 190 ? -14.690 4.588 5.016 1.00 97.19 190 LEU A CA 1
ATOM 1503 C C . LEU A 1 190 ? -15.564 3.399 4.585 1.00 97.19 190 LEU A C 1
ATOM 1505 O O . LEU A 1 190 ? -15.422 2.342 5.210 1.00 97.19 190 LEU A O 1
ATOM 1509 N N . PRO A 1 191 ? -16.391 3.489 3.518 1.00 95.38 191 PRO A N 1
ATOM 1510 C CA . PRO A 1 191 ? -17.183 2.349 3.058 1.00 95.38 191 PRO A CA 1
ATOM 1511 C C . PRO A 1 191 ? -16.315 1.129 2.746 1.00 95.38 191 PRO A C 1
ATOM 1513 O O . PRO A 1 191 ? -16.653 0.002 3.117 1.00 95.38 191 PRO A O 1
ATOM 1516 N N . ARG A 1 192 ? -15.157 1.338 2.103 1.00 94.69 192 ARG A N 1
ATOM 1517 C CA . ARG A 1 192 ? -14.232 0.247 1.793 1.00 94.69 192 ARG A CA 1
ATOM 1518 C C . ARG A 1 192 ? -13.618 -0.363 3.036 1.00 94.69 192 ARG A C 1
ATOM 1520 O O . ARG A 1 192 ? -13.529 -1.586 3.125 1.00 94.69 192 ARG A O 1
ATOM 1527 N N . SER A 1 193 ? -13.146 0.468 3.958 1.00 96.50 193 SER A N 1
ATOM 1528 C CA . SER A 1 193 ? -12.475 -0.005 5.164 1.00 96.50 193 SER A CA 1
ATOM 1529 C C . SER A 1 193 ? -13.434 -0.794 6.042 1.00 96.50 193 SER A C 1
ATOM 1531 O O . SER A 1 193 ? -13.063 -1.872 6.494 1.00 96.50 193 SER A O 1
ATOM 1533 N N . GLU A 1 194 ? -14.676 -0.336 6.199 1.00 96.62 194 GLU A N 1
ATOM 1534 C CA . GLU A 1 194 ? -15.713 -1.069 6.930 1.00 96.62 194 GLU A CA 1
ATOM 1535 C C . GLU A 1 194 ? -16.058 -2.398 6.266 1.00 96.62 194 GLU A C 1
ATOM 1537 O O . GLU A 1 194 ? -16.077 -3.430 6.935 1.00 96.62 194 GLU A O 1
ATOM 1542 N N . ALA A 1 195 ? -16.269 -2.404 4.949 1.00 95.31 195 ALA A N 1
ATOM 1543 C CA . ALA A 1 195 ? -16.557 -3.643 4.242 1.00 95.31 195 ALA A CA 1
ATOM 1544 C C . ALA A 1 195 ? -15.402 -4.650 4.371 1.00 95.31 195 ALA A C 1
ATOM 1546 O O . ALA A 1 195 ? -15.641 -5.842 4.557 1.00 95.31 195 ALA A O 1
ATOM 1547 N N . LEU A 1 196 ? -14.150 -4.183 4.328 1.00 95.19 196 LEU A N 1
ATOM 1548 C CA . LEU A 1 196 ? -12.983 -5.037 4.522 1.00 95.19 196 LEU A CA 1
ATOM 1549 C C . LEU A 1 196 ? -12.925 -5.621 5.937 1.00 95.19 196 LEU A C 1
ATOM 1551 O O . LEU A 1 196 ? -12.847 -6.841 6.068 1.00 95.19 196 LEU A O 1
ATOM 1555 N N . VAL A 1 197 ? -12.979 -4.788 6.982 1.00 95.38 197 VAL A N 1
ATOM 1556 C CA . VAL A 1 197 ? -12.795 -5.270 8.363 1.00 95.38 197 VAL A CA 1
ATOM 1557 C C . VAL A 1 197 ? -13.973 -6.100 8.867 1.00 95.38 197 VAL A C 1
ATOM 1559 O O . VAL A 1 197 ? -13.751 -7.036 9.625 1.00 95.38 197 VAL A O 1
ATOM 1562 N N . TRP A 1 198 ? -15.203 -5.807 8.435 1.00 94.44 198 TRP A N 1
ATOM 1563 C CA . TRP A 1 198 ? -16.394 -6.491 8.947 1.00 94.44 198 TRP A CA 1
ATOM 1564 C C . TRP A 1 198 ? -16.848 -7.675 8.096 1.00 94.44 198 TRP A C 1
ATOM 1566 O O . TRP A 1 198 ? -17.415 -8.616 8.645 1.00 94.44 198 TRP A O 1
ATOM 1576 N N . ASN A 1 199 ? -16.609 -7.645 6.779 1.00 92.44 199 ASN A N 1
ATOM 1577 C CA . ASN A 1 199 ? -17.192 -8.631 5.860 1.00 92.44 199 ASN A CA 1
ATOM 1578 C C . ASN A 1 199 ? -16.151 -9.478 5.114 1.00 92.44 199 ASN A C 1
ATOM 1580 O O . ASN A 1 199 ? -16.502 -10.538 4.600 1.00 92.44 199 ASN A O 1
ATOM 1584 N N . VAL A 1 200 ? -14.891 -9.031 5.015 1.00 90.38 200 VAL A N 1
ATOM 1585 C CA . VAL A 1 200 ? -13.853 -9.725 4.225 1.00 90.38 200 VAL A CA 1
ATOM 1586 C C . VAL A 1 200 ? -12.767 -10.337 5.106 1.00 90.38 200 VAL A C 1
ATOM 1588 O O . VAL A 1 200 ? -12.345 -11.469 4.867 1.00 90.38 200 VAL A O 1
ATOM 1591 N N . PHE A 1 201 ? -12.289 -9.618 6.122 1.00 91.19 201 PHE A N 1
ATOM 1592 C CA . PHE A 1 201 ? -11.233 -10.090 7.017 1.00 91.19 201 PHE A CA 1
ATOM 1593 C C . PHE A 1 201 ? -11.777 -11.109 8.022 1.00 91.19 201 PHE A C 1
ATOM 1595 O O . PHE A 1 201 ? -12.063 -10.809 9.176 1.00 91.19 201 PHE A O 1
ATOM 1602 N N . MET A 1 202 ? -11.894 -12.356 7.572 1.00 85.81 202 MET A N 1
ATOM 1603 C CA . MET A 1 202 ? -12.365 -13.469 8.390 1.00 85.81 202 MET A CA 1
ATOM 1604 C C . MET A 1 202 ? -11.269 -13.948 9.346 1.00 85.81 202 MET A C 1
ATOM 1606 O O . MET A 1 202 ? -10.387 -14.717 8.966 1.00 85.81 202 MET A O 1
ATOM 1610 N N . HIS A 1 203 ? -11.348 -13.529 10.607 1.00 86.56 203 HIS A N 1
ATOM 1611 C CA . HIS A 1 203 ? -10.379 -13.895 11.646 1.00 86.56 203 HIS A CA 1
ATOM 1612 C C . HIS A 1 203 ? -10.800 -15.097 12.510 1.00 86.56 203 HIS A C 1
ATOM 1614 O O . HIS A 1 203 ? -9.996 -15.581 13.303 1.00 86.56 203 HIS A O 1
ATOM 1620 N N . ARG A 1 204 ? -12.031 -15.615 12.362 1.00 85.88 204 ARG A N 1
ATOM 1621 C CA . ARG A 1 204 ? -12.590 -16.677 13.229 1.00 85.88 204 ARG A CA 1
ATOM 1622 C C . ARG A 1 204 ? -12.395 -16.314 14.713 1.00 85.88 204 ARG A C 1
ATOM 1624 O O . ARG A 1 204 ? -12.757 -15.210 15.101 1.00 85.88 204 ARG A O 1
ATOM 1631 N N . ASP A 1 205 ? -11.798 -17.208 15.496 1.00 88.69 205 ASP A N 1
ATOM 1632 C CA . ASP A 1 205 ? -11.517 -17.072 16.925 1.00 88.69 205 ASP A CA 1
ATOM 1633 C C . ASP A 1 205 ? -10.203 -16.335 17.231 1.00 88.69 205 ASP A C 1
ATOM 1635 O O . ASP A 1 205 ? -9.850 -16.219 18.397 1.00 88.69 205 ASP A O 1
ATOM 1639 N N . LEU A 1 206 ? -9.445 -15.874 16.221 1.00 89.75 206 LEU A N 1
ATOM 1640 C CA . LEU A 1 206 ? -8.089 -15.340 16.428 1.00 89.75 206 LEU A CA 1
ATOM 1641 C C . LEU A 1 206 ? -8.048 -14.222 17.473 1.00 89.75 206 LEU A C 1
ATOM 1643 O O . LEU A 1 206 ? -7.186 -14.266 18.342 1.00 89.75 206 LEU A O 1
ATOM 1647 N N . ALA A 1 207 ? -8.982 -13.268 17.404 1.00 86.94 207 ALA A N 1
ATOM 1648 C CA . ALA A 1 207 ? -9.057 -12.133 18.326 1.00 86.94 207 ALA A CA 1
ATOM 1649 C C . ALA A 1 207 ? -9.372 -12.538 19.780 1.00 86.94 207 ALA A C 1
ATOM 1651 O O . ALA A 1 207 ? -9.088 -11.776 20.697 1.00 86.94 207 ALA A O 1
ATOM 1652 N N . ASP A 1 208 ? -9.926 -13.736 19.993 1.00 88.44 208 ASP A N 1
ATOM 1653 C CA . ASP A 1 208 ? -10.351 -14.235 21.305 1.00 88.44 208 ASP A CA 1
ATOM 1654 C C . ASP A 1 208 ? -9.321 -15.192 21.934 1.00 88.44 208 ASP A C 1
ATOM 1656 O O . ASP A 1 208 ? -9.543 -15.756 23.010 1.00 88.44 208 ASP A O 1
ATOM 1660 N N . ARG A 1 209 ? -8.184 -15.422 21.265 1.00 90.94 209 ARG A N 1
ATOM 1661 C CA . ARG A 1 209 ? -7.159 -16.350 21.752 1.00 90.94 209 ARG A CA 1
ATOM 1662 C C . ARG A 1 209 ? -6.424 -15.803 22.982 1.00 90.94 209 ARG A C 1
ATOM 1664 O O . ARG A 1 209 ? -6.226 -14.597 23.127 1.00 90.94 209 ARG A O 1
ATOM 1671 N N . PRO A 1 210 ? -5.948 -16.691 23.876 1.00 91.44 210 PRO A N 1
ATOM 1672 C CA . PRO A 1 210 ? -5.214 -16.279 25.072 1.00 91.44 210 PRO A CA 1
ATOM 1673 C C . PRO A 1 210 ? -3.799 -15.750 24.787 1.00 91.44 210 PRO A C 1
ATOM 1675 O O . PRO A 1 210 ? -3.211 -15.130 25.668 1.00 91.44 210 PRO A O 1
ATOM 1678 N N . HIS A 1 211 ? -3.241 -16.014 23.609 1.00 91.94 211 HIS A N 1
ATOM 1679 C CA . HIS A 1 211 ? -1.957 -15.489 23.140 1.00 91.94 211 HIS A CA 1
ATOM 1680 C C . HIS A 1 211 ? -1.906 -15.582 21.615 1.00 91.94 211 HIS A C 1
ATOM 1682 O O . HIS A 1 211 ? -2.627 -16.388 21.004 1.00 91.94 211 HIS A O 1
ATOM 1688 N N . TRP A 1 212 ? -1.053 -14.769 20.999 1.00 93.00 212 TRP A N 1
ATOM 1689 C CA . TRP A 1 212 ? -0.773 -14.891 19.578 1.00 93.00 212 TRP A CA 1
ATOM 1690 C C . TRP A 1 212 ? -0.025 -16.194 19.255 1.00 93.00 212 TRP A C 1
ATOM 1692 O O . TRP A 1 212 ? 0.632 -16.789 20.101 1.00 93.00 212 TRP A O 1
ATOM 1702 N N . THR A 1 213 ? -0.141 -16.673 18.013 1.00 88.38 213 THR A N 1
ATOM 1703 C CA . THR A 1 213 ? 0.313 -18.030 17.645 1.00 88.38 213 THR A CA 1
ATOM 1704 C C . THR A 1 213 ? 1.834 -18.204 17.748 1.00 88.38 213 THR A C 1
ATOM 1706 O O . THR A 1 213 ? 2.294 -19.292 18.092 1.00 88.38 213 THR A O 1
ATOM 1709 N N . ASP A 1 214 ? 2.613 -17.160 17.454 1.00 90.50 214 ASP A N 1
ATOM 1710 C CA . ASP A 1 214 ? 4.073 -17.188 17.554 1.00 90.50 214 ASP A CA 1
ATOM 1711 C C . ASP A 1 214 ? 4.684 -15.797 17.791 1.00 90.50 214 ASP A C 1
ATOM 1713 O O . ASP A 1 214 ? 4.232 -14.791 17.249 1.00 90.50 214 ASP A O 1
ATOM 1717 N N . ASP A 1 215 ? 5.773 -15.738 18.552 1.00 89.19 215 ASP A N 1
ATOM 1718 C CA . ASP A 1 215 ? 6.427 -14.480 18.934 1.00 89.19 215 ASP A CA 1
ATOM 1719 C C . ASP A 1 215 ? 6.966 -13.672 17.746 1.00 89.19 215 ASP A C 1
ATOM 1721 O O . ASP A 1 215 ? 6.985 -12.440 17.788 1.00 89.19 215 ASP A O 1
ATOM 1725 N N . ALA A 1 216 ? 7.399 -14.346 16.677 1.00 90.56 216 ALA A N 1
ATOM 1726 C CA . ALA A 1 216 ? 8.005 -13.692 15.520 1.00 90.56 216 ALA A CA 1
ATOM 1727 C C . ALA A 1 216 ? 6.984 -12.886 14.704 1.00 90.56 216 ALA A C 1
ATOM 1729 O O . ALA A 1 216 ? 7.363 -11.949 13.998 1.00 90.56 216 ALA A O 1
ATOM 1730 N N . THR A 1 217 ? 5.695 -13.215 14.815 1.00 92.00 217 THR A N 1
ATOM 1731 C CA . THR A 1 217 ? 4.609 -12.514 14.126 1.00 92.00 217 THR A CA 1
ATOM 1732 C C . THR A 1 217 ? 3.660 -11.763 15.061 1.00 92.00 217 THR A C 1
ATOM 1734 O O . THR A 1 217 ? 2.627 -11.267 14.608 1.00 92.00 217 THR A O 1
ATOM 1737 N N . ARG A 1 218 ? 4.027 -11.585 16.339 1.00 90.56 218 ARG A N 1
ATOM 1738 C CA . ARG A 1 218 ? 3.190 -10.928 17.362 1.00 90.56 218 ARG A CA 1
ATOM 1739 C C . ARG A 1 218 ? 2.764 -9.491 17.028 1.00 90.56 218 ARG A C 1
ATOM 1741 O O . ARG A 1 218 ? 1.784 -9.003 17.567 1.00 90.56 218 ARG A O 1
ATOM 1748 N N . GLY A 1 219 ? 3.442 -8.821 16.094 1.00 91.12 219 GLY A N 1
ATOM 1749 C CA . GLY A 1 219 ? 3.035 -7.501 15.591 1.00 91.12 219 GLY A CA 1
ATOM 1750 C C . GLY A 1 219 ? 1.888 -7.509 14.566 1.00 91.12 219 GLY A C 1
ATOM 1751 O O . GLY A 1 219 ? 1.378 -6.447 14.220 1.00 91.12 219 GLY A O 1
ATOM 1752 N N . ILE A 1 220 ? 1.469 -8.670 14.044 1.00 93.31 220 ILE A N 1
ATOM 1753 C CA . ILE A 1 220 ? 0.398 -8.754 13.034 1.00 93.31 220 ILE A CA 1
ATOM 1754 C C . ILE A 1 220 ? -0.953 -8.205 13.543 1.00 93.31 220 ILE A C 1
ATOM 1756 O O . ILE A 1 220 ? -1.565 -7.418 12.810 1.00 93.31 220 ILE A O 1
ATOM 1760 N N . PRO A 1 221 ? -1.433 -8.557 14.755 1.00 95.44 221 PRO A N 1
ATOM 1761 C CA . PRO A 1 221 ? -2.678 -8.021 15.312 1.00 95.44 221 PRO A CA 1
ATOM 1762 C C . PRO A 1 221 ? -2.740 -6.489 15.319 1.00 95.44 221 PRO A C 1
ATOM 1764 O O . PRO A 1 221 ? -3.781 -5.909 15.012 1.00 95.44 221 PRO A O 1
ATOM 1767 N N . THR A 1 222 ? -1.609 -5.818 15.555 1.00 95.44 222 THR A N 1
ATOM 1768 C CA . THR A 1 222 ? -1.522 -4.353 15.599 1.00 95.44 222 THR A CA 1
ATOM 1769 C C . THR A 1 222 ? -2.022 -3.692 14.306 1.00 95.44 222 THR A C 1
ATOM 1771 O O . THR A 1 222 ? -2.640 -2.630 14.352 1.00 95.44 222 THR A O 1
ATOM 1774 N N . TYR A 1 223 ? -1.843 -4.314 13.134 1.00 94.94 223 TYR A N 1
ATOM 1775 C CA . TYR A 1 223 ? -2.332 -3.736 11.874 1.00 94.94 223 TYR A CA 1
ATOM 1776 C C . TYR A 1 223 ? -3.859 -3.769 11.749 1.00 94.94 223 TYR A C 1
ATOM 1778 O O . TYR A 1 223 ? -4.434 -2.853 11.149 1.00 94.94 223 TYR A O 1
ATOM 1786 N N . TYR A 1 224 ? -4.512 -4.782 12.328 1.00 96.00 224 TYR A N 1
ATOM 1787 C CA . TYR A 1 224 ? -5.972 -4.839 12.435 1.00 96.00 224 TYR A CA 1
ATOM 1788 C C . TYR A 1 224 ? -6.479 -3.806 13.438 1.00 96.00 224 TYR A C 1
ATOM 1790 O O . TYR A 1 224 ? -7.421 -3.077 13.124 1.00 96.00 224 TYR A O 1
ATOM 1798 N N . ALA A 1 225 ? -5.794 -3.653 14.577 1.00 96.94 225 ALA A N 1
ATOM 1799 C CA . ALA A 1 225 ? -6.075 -2.577 15.523 1.00 96.94 225 ALA A CA 1
ATOM 1800 C C . ALA A 1 225 ? -6.037 -1.212 14.807 1.00 96.94 225 ALA A C 1
ATOM 1802 O O . ALA A 1 225 ? -7.000 -0.444 14.850 1.00 96.94 225 ALA A O 1
ATOM 1803 N N . TYR A 1 226 ? -4.977 -0.941 14.040 1.00 97.25 226 TYR A N 1
ATOM 1804 C CA . TYR A 1 226 ? -4.848 0.304 13.281 1.00 97.25 226 TYR A CA 1
ATOM 1805 C C . TYR A 1 226 ? -5.953 0.510 12.240 1.00 97.25 226 TYR A C 1
ATOM 1807 O O . TYR A 1 226 ? -6.347 1.650 11.999 1.00 97.25 226 TYR A O 1
ATOM 1815 N N . ALA A 1 227 ? -6.492 -0.554 11.643 1.00 97.38 227 ALA A N 1
ATOM 1816 C CA . ALA A 1 227 ? -7.642 -0.431 10.750 1.00 97.38 227 ALA A CA 1
ATOM 1817 C C . ALA A 1 227 ? -8.890 0.051 11.509 1.00 97.38 227 ALA A C 1
ATOM 1819 O O . ALA A 1 227 ? -9.541 0.999 11.069 1.00 97.38 227 ALA A O 1
ATOM 1820 N N . HIS A 1 228 ? -9.168 -0.534 12.677 1.00 98.00 228 HIS A N 1
ATOM 1821 C CA . HIS A 1 228 ? -10.311 -0.154 13.506 1.00 98.00 228 HIS A CA 1
ATOM 1822 C C . HIS A 1 228 ? -10.202 1.264 14.066 1.00 98.00 228 HIS A C 1
ATOM 1824 O O . HIS A 1 228 ? -11.140 2.042 13.920 1.00 98.00 228 HIS A O 1
ATOM 1830 N N . VAL A 1 229 ? -9.063 1.658 14.644 1.00 97.94 229 VAL A N 1
ATOM 1831 C CA . VAL A 1 229 ? -8.917 3.025 15.186 1.00 97.94 229 VAL A CA 1
ATOM 1832 C C . VAL A 1 229 ? -8.979 4.092 14.086 1.00 97.94 229 VAL A C 1
ATOM 1834 O O . VAL A 1 229 ? -9.480 5.187 14.325 1.00 97.94 229 VAL A O 1
ATOM 1837 N N . SER A 1 230 ? -8.560 3.768 12.857 1.00 98.06 230 SER A N 1
ATOM 1838 C CA . SER A 1 230 ? -8.728 4.671 11.709 1.00 98.06 230 SER A CA 1
ATOM 1839 C C . SER A 1 230 ? -10.208 4.871 11.363 1.00 98.06 230 SER A C 1
ATOM 1841 O O . SER A 1 230 ? -10.637 6.004 11.151 1.00 98.06 230 SER A O 1
ATOM 1843 N N . ILE A 1 231 ? -11.005 3.793 11.364 1.00 98.50 231 ILE A N 1
ATOM 1844 C CA . ILE A 1 231 ? -12.465 3.873 11.191 1.00 98.50 231 ILE A CA 1
ATOM 1845 C C . ILE A 1 231 ? -13.101 4.652 12.347 1.00 98.50 231 ILE A C 1
ATOM 1847 O O . ILE A 1 231 ? -13.942 5.514 12.102 1.00 98.50 231 ILE A O 1
ATOM 1851 N N . ALA A 1 232 ? -12.675 4.406 13.591 1.00 98.31 232 ALA A N 1
ATOM 1852 C CA . ALA A 1 232 ? -13.157 5.143 14.757 1.00 98.31 232 ALA A CA 1
ATOM 1853 C C . ALA A 1 232 ? -12.897 6.649 14.609 1.00 98.31 232 ALA A C 1
ATOM 1855 O O . ALA A 1 232 ? -13.808 7.445 14.803 1.00 98.31 232 ALA A O 1
ATOM 1856 N N . GLN A 1 233 ? -11.694 7.050 14.187 1.00 98.00 233 GLN A N 1
ATOM 1857 C CA . GLN A 1 233 ? -11.361 8.456 13.955 1.00 98.00 233 GLN A CA 1
ATOM 1858 C C . GLN A 1 233 ? -12.250 9.092 12.873 1.00 98.00 233 GLN A C 1
ATOM 1860 O O . GLN A 1 233 ? -12.749 10.202 13.056 1.00 98.00 233 GLN A O 1
ATOM 1865 N N . ALA A 1 234 ? -12.500 8.394 11.766 1.00 97.94 234 ALA A N 1
ATOM 1866 C CA . ALA A 1 234 ? -13.406 8.883 10.730 1.00 97.94 234 ALA A CA 1
ATOM 1867 C C . ALA A 1 234 ? -14.862 8.998 11.218 1.00 97.94 234 ALA A C 1
ATOM 1869 O O . ALA A 1 234 ? -15.516 10.015 10.993 1.00 97.94 234 ALA A O 1
ATOM 1870 N N . ARG A 1 235 ? -15.366 7.995 11.945 1.00 98.19 235 ARG A N 1
ATOM 1871 C CA . ARG A 1 235 ? -16.715 8.004 12.538 1.00 98.19 235 ARG A CA 1
ATOM 1872 C C . ARG A 1 235 ? -16.872 9.092 13.602 1.00 98.19 235 ARG A C 1
ATOM 1874 O O . ARG A 1 235 ? -17.914 9.740 13.653 1.00 98.19 235 ARG A O 1
ATOM 1881 N N . GLN A 1 236 ? -15.817 9.374 14.368 1.00 97.75 236 GLN A N 1
ATOM 1882 C CA . GLN A 1 236 ? -15.760 10.484 15.321 1.00 97.75 236 GLN A CA 1
ATOM 1883 C C . GLN A 1 236 ? -15.955 11.830 14.613 1.00 97.75 236 GLN A C 1
ATOM 1885 O O . GLN A 1 236 ? -16.728 12.660 15.088 1.00 97.75 236 GLN A O 1
ATOM 1890 N N . MET A 1 237 ? -15.299 12.038 13.467 1.00 96.81 237 MET A N 1
ATOM 1891 C CA . MET A 1 237 ? -15.452 13.257 12.660 1.00 96.81 237 MET A CA 1
ATOM 1892 C C . MET A 1 237 ? -16.864 13.408 12.078 1.00 96.81 237 MET A C 1
ATOM 1894 O O . MET A 1 237 ? -17.327 14.530 11.887 1.00 96.81 237 MET A O 1
ATOM 1898 N N . LEU A 1 238 ? -17.558 12.293 11.838 1.00 97.31 238 LEU A N 1
ATOM 1899 C CA . LEU A 1 238 ? -18.953 12.259 11.390 1.00 97.31 238 LEU A CA 1
ATOM 1900 C C . LEU A 1 238 ? -19.976 12.316 12.542 1.00 97.31 238 LEU A C 1
ATOM 1902 O O . LEU A 1 238 ? -21.176 12.360 12.284 1.00 97.31 238 LEU A O 1
ATOM 1906 N N . GLY A 1 239 ? -19.532 12.317 13.805 1.00 97.94 239 GLY A N 1
ATOM 1907 C CA . GLY A 1 239 ? -20.410 12.348 14.980 1.00 97.94 239 GLY A CA 1
ATOM 1908 C C . GLY A 1 239 ? -21.099 11.018 15.318 1.00 97.94 239 GLY A C 1
ATOM 1909 O O . GLY A 1 239 ? -22.019 11.000 16.133 1.00 97.94 239 GLY A O 1
ATOM 1910 N N . ASP A 1 240 ? -20.655 9.903 14.737 1.00 97.88 240 ASP A N 1
ATOM 1911 C CA . ASP A 1 240 ? -21.250 8.573 14.911 1.00 97.88 240 ASP A CA 1
ATOM 1912 C C . ASP A 1 240 ? -20.615 7.824 16.095 1.00 97.88 240 ASP A C 1
ATOM 1914 O O . ASP A 1 240 ? -19.720 6.989 15.943 1.00 97.88 240 ASP A O 1
ATOM 1918 N N . GLN A 1 241 ? -21.056 8.168 17.307 1.00 97.75 241 GLN A N 1
ATOM 1919 C CA . GLN A 1 241 ? -20.471 7.658 18.553 1.00 97.75 241 GLN A CA 1
ATOM 1920 C C . GLN A 1 241 ? -20.645 6.146 18.747 1.00 97.75 241 GLN A C 1
ATOM 1922 O O . GLN A 1 241 ? -19.778 5.508 19.340 1.00 97.75 241 GLN A O 1
ATOM 1927 N N . GLU A 1 242 ? -21.719 5.554 18.220 1.00 98.12 242 GLU A N 1
ATOM 1928 C CA . GLU A 1 242 ? -21.933 4.106 18.303 1.00 98.12 242 GLU A CA 1
ATOM 1929 C C . GLU A 1 242 ? -20.829 3.352 17.548 1.00 98.12 242 GLU A C 1
ATOM 1931 O O . GLU A 1 242 ? -20.200 2.438 18.093 1.00 98.12 242 GLU A O 1
ATOM 1936 N N . GLN A 1 243 ? -20.530 3.776 16.316 1.00 98.06 243 GLN A N 1
ATOM 1937 C CA . GLN A 1 243 ? -19.465 3.156 15.529 1.00 98.06 243 GLN A CA 1
ATOM 1938 C C . GLN A 1 243 ? -18.070 3.468 16.075 1.00 98.06 243 GLN A C 1
ATOM 1940 O O . GLN A 1 243 ? -17.175 2.628 15.945 1.00 98.06 243 GLN A O 1
ATOM 1945 N N . VAL A 1 244 ? -17.870 4.629 16.710 1.00 98.62 244 VAL A N 1
ATOM 1946 C CA . VAL A 1 244 ? -16.624 4.934 17.433 1.00 98.62 244 VAL A CA 1
ATOM 1947 C C . VAL A 1 244 ? -16.394 3.901 18.530 1.00 98.62 244 VAL A C 1
ATOM 1949 O O . VAL A 1 244 ? -15.367 3.223 18.512 1.00 98.62 244 VAL A O 1
ATOM 1952 N N . SER A 1 245 ? -17.355 3.729 19.445 1.00 98.56 245 SER A N 1
ATOM 1953 C CA . SER A 1 245 ? -17.224 2.787 20.561 1.00 98.56 245 SER A CA 1
ATOM 1954 C C . SER A 1 245 ? -16.988 1.358 20.077 1.00 98.56 245 SER A C 1
ATOM 1956 O O . SER A 1 245 ? -16.068 0.696 20.555 1.00 98.56 245 SER A O 1
ATOM 1958 N N . ARG A 1 246 ? -17.748 0.908 19.071 1.00 98.19 246 ARG A N 1
ATOM 1959 C CA . ARG A 1 246 ? -17.581 -0.431 18.493 1.00 98.19 246 ARG A CA 1
ATOM 1960 C C . ARG A 1 246 ? -16.176 -0.648 17.931 1.00 98.19 246 ARG A C 1
ATOM 1962 O O . ARG A 1 246 ? -15.587 -1.702 18.145 1.00 98.19 246 ARG A O 1
ATOM 1969 N N . ASN A 1 247 ? -15.631 0.311 17.186 1.00 98.38 247 ASN A N 1
ATOM 1970 C CA . ASN A 1 247 ? -14.299 0.150 16.606 1.00 98.38 247 ASN A CA 1
ATOM 1971 C C . ASN A 1 247 ? -13.189 0.246 17.659 1.00 98.38 247 ASN A C 1
ATOM 1973 O O . ASN A 1 247 ? -12.202 -0.475 17.545 1.00 98.38 247 ASN A O 1
ATOM 1977 N N . LEU A 1 248 ? -13.343 1.076 18.693 1.00 98.44 248 LEU A N 1
ATOM 1978 C CA . LEU A 1 248 ? -12.367 1.147 19.784 1.00 98.44 248 LEU A CA 1
ATOM 1979 C C . LEU A 1 248 ? -12.296 -0.158 20.587 1.00 98.44 248 LEU A C 1
ATOM 1981 O O . LEU A 1 248 ? -11.198 -0.602 20.907 1.00 98.44 248 LEU A O 1
ATOM 1985 N N . GLU A 1 249 ? -13.425 -0.832 20.812 1.00 97.81 249 GLU A N 1
ATOM 1986 C CA . GLU A 1 249 ? -13.431 -2.158 21.442 1.00 97.81 249 GLU A CA 1
ATOM 1987 C C . GLU A 1 249 ? -12.598 -3.170 20.636 1.00 97.81 249 GLU A C 1
ATOM 1989 O O . GLU A 1 249 ? -11.778 -3.904 21.184 1.00 97.81 249 GLU A O 1
ATOM 1994 N N . TRP A 1 250 ? -12.757 -3.191 19.311 1.00 97.50 250 TRP A N 1
ATOM 1995 C CA . TRP A 1 250 ? -11.969 -4.075 18.449 1.00 97.50 250 TRP A CA 1
ATOM 1996 C C . TRP A 1 250 ? -10.501 -3.663 18.349 1.00 97.50 250 TRP A C 1
ATOM 1998 O O . TRP A 1 250 ? -9.632 -4.531 18.282 1.00 97.50 250 TRP A O 1
ATOM 2008 N N . TYR A 1 251 ? -10.208 -2.362 18.366 1.00 97.50 251 TYR A N 1
ATOM 2009 C CA . TYR A 1 251 ? -8.841 -1.859 18.468 1.00 97.50 251 TYR A CA 1
ATOM 2010 C C . TYR A 1 251 ? -8.139 -2.416 19.711 1.00 97.50 251 TYR A C 1
ATOM 2012 O O . TYR A 1 251 ? -7.050 -2.972 19.584 1.00 97.50 251 TYR A O 1
ATOM 2020 N N . GLU A 1 252 ? -8.778 -2.328 20.879 1.00 96.88 252 GLU A N 1
ATOM 2021 C CA . GLU A 1 252 ? -8.221 -2.820 22.141 1.00 96.88 252 GLU A CA 1
ATOM 2022 C C . GLU A 1 252 ? -8.018 -4.334 22.122 1.00 96.88 252 GLU A C 1
ATOM 2024 O O . GLU A 1 252 ? -6.933 -4.800 22.461 1.00 96.88 252 GLU A O 1
ATOM 2029 N N . ARG A 1 253 ? -9.008 -5.103 21.647 1.00 95.69 253 ARG A N 1
ATOM 2030 C CA . ARG A 1 253 ? -8.893 -6.569 21.531 1.00 95.69 253 ARG A CA 1
ATOM 2031 C C . ARG A 1 253 ? -7.698 -6.989 20.675 1.00 95.69 253 ARG A C 1
ATOM 2033 O O . ARG A 1 253 ? -6.937 -7.875 21.056 1.00 95.69 253 ARG A O 1
ATOM 2040 N N . TRP A 1 254 ? -7.514 -6.351 19.518 1.00 96.62 254 TRP A N 1
ATOM 2041 C CA . TRP A 1 254 ? -6.381 -6.650 18.643 1.00 96.62 254 TRP A CA 1
ATOM 2042 C C . TRP A 1 254 ? -5.044 -6.193 19.225 1.00 96.62 254 TRP A C 1
ATOM 2044 O O . TRP A 1 254 ? -4.039 -6.877 19.035 1.00 96.62 254 TRP A O 1
ATOM 2054 N N . LEU A 1 255 ? -5.012 -5.051 19.912 1.00 95.31 255 LEU A N 1
ATOM 2055 C CA . LEU A 1 255 ? -3.788 -4.537 20.518 1.00 95.31 255 LEU A CA 1
ATOM 2056 C C . LEU A 1 255 ? -3.336 -5.415 21.690 1.00 95.31 255 LEU A C 1
ATOM 2058 O O . LEU A 1 255 ? -2.177 -5.813 21.732 1.00 95.31 255 LEU A O 1
ATOM 2062 N N . ASP A 1 256 ? -4.254 -5.802 22.569 1.00 94.88 256 ASP A N 1
ATOM 2063 C CA . ASP A 1 256 ? -3.993 -6.716 23.684 1.00 94.88 256 ASP A CA 1
ATOM 2064 C C . ASP A 1 256 ? -3.464 -8.076 23.188 1.00 94.88 256 ASP A C 1
ATOM 2066 O O . ASP A 1 256 ? -2.482 -8.605 23.708 1.00 94.88 256 ASP A O 1
ATOM 2070 N N . LEU A 1 257 ? -4.017 -8.603 22.088 1.00 94.62 257 LEU A N 1
ATOM 2071 C CA . LEU A 1 257 ? -3.484 -9.808 21.447 1.00 94.62 257 LEU A CA 1
ATOM 2072 C C . LEU A 1 257 ? -2.075 -9.616 20.850 1.00 94.62 257 LEU A C 1
ATOM 2074 O O . LEU A 1 257 ? -1.344 -10.591 20.717 1.00 94.62 257 LEU A O 1
ATOM 2078 N N . SER A 1 258 ? -1.666 -8.395 20.483 1.00 93.38 258 SER A N 1
ATOM 2079 C CA . SER A 1 258 ? -0.280 -8.135 20.042 1.00 93.38 258 SER A CA 1
ATOM 2080 C C . SER A 1 258 ? 0.737 -8.097 21.185 1.00 93.38 258 SER A C 1
ATOM 2082 O O . SER A 1 258 ? 1.944 -8.141 20.943 1.00 93.38 258 SER A O 1
ATOM 2084 N N . GLU A 1 259 ? 0.271 -8.012 22.430 1.00 91.19 259 GLU A N 1
ATOM 2085 C CA . GLU A 1 259 ? 1.123 -7.915 23.617 1.00 91.19 259 GLU A CA 1
ATOM 2086 C C . GLU A 1 259 ? 1.278 -9.258 24.350 1.00 91.19 259 GLU A C 1
ATOM 2088 O O . GLU A 1 259 ? 2.239 -9.426 25.107 1.00 91.19 259 GLU A O 1
ATOM 2093 N N . ARG A 1 260 ? 0.381 -10.220 24.095 1.00 88.31 260 ARG A N 1
ATOM 2094 C CA . ARG A 1 260 ? 0.329 -11.548 24.731 1.00 88.31 260 ARG A CA 1
ATOM 2095 C C . ARG A 1 260 ? 0.678 -12.680 23.767 1.00 88.31 260 ARG A C 1
ATOM 2097 O O . ARG A 1 260 ? 1.423 -13.582 24.200 1.00 88.31 260 ARG A O 1
#

pLDDT: mean 91.19, std 7.41, range [50.69, 98.62]

Secondary structure (DSSP, 8-state):
-TTTTT--TT-----GGGGGSHHHHHHHHHHTSPPSSTTGGGS-SS---SPPPP-GGGS-TTS--PPPP-S-S----HHHHHHHHHTSEEE-SS-EEEEETTEEEEE-TT-EEEHHHHHHHHHHHHHBTTB--EEETTT-HHHHTT-GGGEEEETTEEEE--GGGGG-TTEEEPPSSSTTHHHH-SEEEHHHHHHIIIII---TTGGG-SS-S-GGGTTHHHHHHHHHHHHHHHHHHTT-HHHHHHHHHHHHHHHHHHH-

Sequence (260 aa):
LQEVEGIRRDVTVMVWSYLNTPWYVKQIRDLTEPCATPGDAANDRTRILCQREFDPTTAPDFYTRATYPTRSILPLSDADIDQATGFGYVQLPQDVVFEARGLRAELTAGTFLPAADQFVLTIIRTAWGDRPVYFAATTNVHRKLGLDRYTARHGVAYKLLTPEETEAEGLIPMPQDQPMSPIYGGFLDLPRSEALVWNVFMHRDLADRPHWTDDATRGIPTYYAYAHVSIAQARQMLGDQEQVSRNLEWYERWLDLSER